Protein AF-A0A3N4IFF3-F1 (afdb_monomer_lite)

pLDDT: mean 78.74, std 20.17, range [37.97, 98.56]

Sequence (285 aa):
MRPPQRKRKAPKLSTDIDEASASNQHTINRNRARDQRLGETKQLLLNHIRTSIPAIRDDITSINQVSIEPAPPGGASTRLYRWEVDGPYVFPVLKGGRLKELGKYTVEEHNSLREAVRDGALWAVLAGEDSGRGVSQVDSPARTIKRNRLSGTRTPILESTREGSAEADDQPEIAGMMAVEKERAKWDKERGTILDTQNKSLDLWTSERVFFTGGVEELKQKIKEKDDALEKLAEELKNRKRTLKRVKEEKRGVEKRLKQANDEIEKFKRLVRAGAIKVEDDSDG

Organism: NCBI:txid1160509

Radius of gyration: 43.75 Å; chains: 1; bounding box: 135×70×115 Å

Foldseek 3Di:
DDDDDDDDDPPDPDPPPVVVVVVVVVVVVVLVVLVVLLLVLLVLQLVQCCVQPVPCNVVSPDSVLDWQFDDPVPDPPPDQKHKDFADDDDADADPPRGGDTSSPDDPVNSVSSSVCSVVVRMHIDTPPPPPPPPPPPDDDDDDDDDDDDDDDDDDDDDDDDDDDDDDDDDDDPPVVVVVVVVVVVVVVVVVVVVVVVVVVVVVVVVVVVVVVVVVVVVVVVVVVVVVVVVVVVVVVVVVVVVVVVVVVVVVVVVVVVVVVVVVVVVVVVVCVVVVVDDDPPPPPD

Structure (mmCIF, N/CA/C/O backbone):
data_AF-A0A3N4IFF3-F1
#
_entry.id   AF-A0A3N4IFF3-F1
#
loop_
_atom_site.group_PDB
_atom_site.id
_atom_site.type_symbol
_atom_site.label_atom_id
_atom_site.label_alt_id
_atom_site.label_comp_id
_atom_site.label_asym_id
_atom_site.label_entity_id
_atom_site.label_seq_id
_atom_site.pdbx_PDB_ins_code
_atom_site.Cartn_x
_atom_site.Cartn_y
_atom_site.Cartn_z
_atom_site.occupancy
_atom_site.B_iso_or_equiv
_atom_site.auth_seq_id
_atom_site.auth_comp_id
_atom_site.auth_asym_id
_atom_site.auth_atom_id
_atom_site.pdbx_PDB_model_num
ATOM 1 N N . MET A 1 1 ? -61.324 34.925 14.096 1.00 54.25 1 MET A N 1
ATOM 2 C CA . MET A 1 1 ? -60.665 33.636 14.411 1.00 54.25 1 MET A CA 1
ATOM 3 C C . MET A 1 1 ? -59.201 33.712 13.995 1.00 54.25 1 MET A C 1
ATOM 5 O O . MET A 1 1 ? -58.937 33.981 12.831 1.00 54.25 1 MET A O 1
ATOM 9 N N . ARG A 1 2 ? -58.255 33.575 14.936 1.00 49.59 2 ARG A N 1
ATOM 10 C CA . ARG A 1 2 ? -56.802 33.659 14.685 1.00 49.59 2 ARG A CA 1
ATOM 11 C C . ARG A 1 2 ? -56.228 32.235 14.579 1.00 49.59 2 ARG A C 1
ATOM 13 O O . ARG A 1 2 ? -56.542 31.429 15.453 1.00 49.59 2 ARG A O 1
ATOM 20 N N . PRO A 1 3 ? -55.426 31.905 13.552 1.00 56.66 3 PRO A N 1
ATOM 21 C CA . PRO A 1 3 ? -54.904 30.553 13.381 1.00 56.66 3 PRO A CA 1
ATOM 22 C C . PRO A 1 3 ? -53.881 30.207 14.480 1.00 56.66 3 PRO A C 1
ATOM 24 O O . PRO A 1 3 ? -53.146 31.091 14.936 1.00 56.66 3 PRO A O 1
ATOM 27 N N . PRO A 1 4 ? -53.816 28.936 14.917 1.00 63.41 4 PRO A N 1
ATOM 28 C CA . PRO A 1 4 ? -52.933 28.509 15.994 1.00 63.41 4 PRO A CA 1
ATOM 29 C C . PRO A 1 4 ? -51.467 28.645 15.574 1.00 63.41 4 PRO A C 1
ATOM 31 O O . PRO A 1 4 ? -51.022 28.075 14.575 1.00 63.41 4 PRO A O 1
ATOM 34 N N . GLN A 1 5 ? -50.700 29.407 16.354 1.00 64.00 5 GLN A N 1
ATOM 35 C CA . GLN A 1 5 ? -49.272 29.572 16.124 1.00 64.00 5 GLN A CA 1
ATOM 36 C C . GLN A 1 5 ? -48.538 28.257 16.409 1.00 64.00 5 GLN A C 1
ATOM 38 O O . GLN A 1 5 ? -48.499 27.763 17.538 1.00 64.00 5 GLN A O 1
ATOM 43 N N . ARG A 1 6 ? -47.940 27.682 15.361 1.00 65.00 6 ARG A N 1
ATOM 44 C CA . ARG A 1 6 ? -47.055 26.519 15.460 1.00 65.00 6 ARG A CA 1
ATOM 45 C C . ARG A 1 6 ? -45.837 26.888 16.308 1.00 65.00 6 ARG A C 1
ATOM 47 O O . ARG A 1 6 ? -44.987 27.662 15.875 1.00 65.00 6 ARG A O 1
ATOM 54 N N . LYS A 1 7 ? -45.745 26.300 17.505 1.00 68.00 7 LYS A N 1
ATOM 55 C CA . LYS A 1 7 ? -44.563 26.365 18.373 1.00 68.00 7 LYS A CA 1
ATOM 56 C C . LYS A 1 7 ? -43.349 25.862 17.585 1.00 68.00 7 LYS A C 1
ATOM 58 O O . LYS A 1 7 ? -43.254 24.675 17.271 1.00 68.00 7 LYS A O 1
ATOM 63 N N . ARG A 1 8 ? -42.447 26.776 17.217 1.00 63.97 8 ARG A N 1
ATOM 64 C CA . ARG A 1 8 ? -41.186 26.449 16.543 1.00 63.97 8 ARG A CA 1
ATOM 65 C C . ARG A 1 8 ? -40.344 25.646 17.535 1.00 63.97 8 ARG A C 1
ATOM 67 O O . ARG A 1 8 ? -39.979 26.162 18.587 1.00 63.97 8 ARG A O 1
ATOM 74 N N . LYS A 1 9 ? -40.101 24.366 17.235 1.00 68.25 9 LYS A N 1
ATOM 75 C CA . LYS A 1 9 ? -39.167 23.531 18.000 1.00 68.25 9 LYS A CA 1
ATOM 76 C C . LYS A 1 9 ? -37.794 24.200 17.944 1.00 68.25 9 LYS A C 1
ATOM 78 O O . LYS A 1 9 ? -37.331 24.528 16.854 1.00 68.25 9 LYS A O 1
ATOM 83 N N . ALA A 1 10 ? -37.190 24.422 19.109 1.00 67.50 10 ALA A N 1
ATOM 84 C CA . ALA A 1 10 ? -35.851 24.980 19.211 1.00 67.50 10 ALA A CA 1
ATOM 85 C C . ALA A 1 10 ? -34.864 24.121 18.392 1.00 67.50 10 ALA A C 1
ATOM 87 O O . ALA A 1 10 ? -34.963 22.887 18.439 1.00 67.50 10 ALA A O 1
ATOM 88 N N . PRO A 1 11 ? -33.957 24.740 17.617 1.00 63.25 11 PRO A N 1
ATOM 89 C CA . PRO A 1 11 ? -32.931 24.015 16.884 1.00 63.25 11 PRO A CA 1
ATOM 90 C C . PRO A 1 11 ? -32.065 23.259 17.892 1.00 63.25 11 PRO A C 1
ATOM 92 O O . PRO A 1 11 ? -31.521 23.847 18.825 1.00 63.25 11 PRO A O 1
ATOM 95 N N . LYS A 1 12 ? -31.989 21.935 17.737 1.00 68.62 12 LYS A N 1
ATOM 96 C CA . LYS A 1 12 ? -31.064 21.113 18.516 1.00 68.62 12 LYS A CA 1
ATOM 97 C C . LYS A 1 12 ? -29.655 21.578 18.157 1.00 68.62 12 LYS A C 1
ATOM 99 O O . LYS A 1 12 ? -29.287 21.523 16.988 1.00 68.62 12 LYS A O 1
ATOM 104 N N . LEU A 1 13 ? -28.926 22.077 19.150 1.00 60.50 13 LEU A N 1
ATOM 105 C CA . LEU A 1 13 ? -27.521 22.452 19.046 1.00 60.50 13 LEU A CA 1
ATOM 106 C C . LEU A 1 13 ? -26.747 21.191 18.623 1.00 60.50 13 LEU A C 1
ATOM 108 O O . LEU A 1 13 ? -26.609 20.254 19.406 1.00 60.50 13 LEU A O 1
ATOM 112 N N . SER A 1 14 ? -26.389 21.115 17.342 1.00 55.38 14 SER A N 1
ATOM 113 C CA . SER A 1 14 ? -25.829 19.928 16.698 1.00 55.38 14 SER A CA 1
ATOM 114 C C . SER A 1 14 ? -24.355 19.773 17.062 1.00 55.38 14 SER A C 1
ATOM 116 O O . SER A 1 14 ? -23.520 20.564 16.628 1.00 55.38 14 SER A O 1
ATOM 118 N N . THR A 1 15 ? -24.035 18.721 17.806 1.00 59.34 15 THR A N 1
ATOM 119 C CA . THR A 1 15 ? -22.674 18.224 18.075 1.00 59.34 15 THR A CA 1
ATOM 120 C C . THR A 1 15 ? -22.026 17.529 16.864 1.00 59.34 15 THR A C 1
ATOM 122 O O . THR A 1 15 ? -20.998 16.882 17.003 1.00 59.34 15 THR A O 1
ATOM 125 N N . ASP A 1 16 ? -22.597 17.669 15.666 1.00 54.72 16 ASP A N 1
ATOM 126 C CA . ASP A 1 16 ? -22.219 16.902 14.468 1.00 54.72 16 ASP A CA 1
ATOM 127 C C . ASP A 1 16 ? -21.065 17.534 13.656 1.00 54.72 16 ASP A C 1
ATOM 129 O O . ASP A 1 16 ? -20.714 17.048 12.582 1.00 54.72 16 ASP A O 1
ATOM 133 N N . ILE A 1 17 ? -20.462 18.630 14.134 1.00 62.75 17 ILE A N 1
ATOM 134 C CA . ILE A 1 17 ? -19.414 19.359 13.391 1.00 62.75 17 ILE A CA 1
ATOM 135 C C . ILE A 1 17 ? -18.049 18.651 13.490 1.00 62.75 17 ILE A C 1
ATOM 137 O O . ILE A 1 17 ? -17.257 18.694 12.544 1.00 62.75 17 ILE A O 1
ATOM 141 N N . ASP A 1 18 ? -17.790 17.925 14.579 1.00 63.19 18 ASP A N 1
ATOM 142 C CA . ASP A 1 18 ? -16.478 17.307 14.808 1.00 63.19 18 ASP A CA 1
ATOM 143 C C . ASP A 1 18 ? -16.289 15.983 14.041 1.00 63.19 18 ASP A C 1
ATOM 145 O O . ASP A 1 18 ? -15.170 15.637 13.656 1.00 63.19 18 ASP A O 1
ATOM 149 N N . GLU A 1 19 ? -17.369 15.263 13.722 1.00 65.00 19 GLU A N 1
ATOM 150 C CA . GLU A 1 19 ? -17.284 13.966 13.029 1.00 65.00 19 GLU A CA 1
ATOM 151 C C . GLU A 1 19 ? -16.988 14.118 11.522 1.00 65.00 19 GLU A C 1
ATOM 153 O O . GLU A 1 19 ? -16.259 13.314 10.929 1.00 65.00 19 GLU A O 1
ATOM 158 N N . ALA A 1 20 ? -17.452 15.210 10.905 1.00 68.12 20 ALA A N 1
ATOM 159 C CA . ALA A 1 20 ? -17.187 15.501 9.495 1.00 68.12 20 ALA A CA 1
ATOM 160 C C . ALA A 1 20 ? -15.695 15.784 9.211 1.00 68.12 20 ALA A C 1
ATOM 162 O O . ALA A 1 20 ? -15.186 15.436 8.140 1.00 68.12 20 ALA A O 1
ATOM 163 N N . SER A 1 21 ? -14.967 16.362 10.174 1.00 70.50 21 SER A N 1
ATOM 164 C CA . SER A 1 21 ? -13.551 16.722 10.003 1.00 70.50 21 SER A CA 1
ATOM 165 C C . SER A 1 21 ? -12.617 15.506 10.009 1.00 70.50 21 SER A C 1
ATOM 167 O O . SER A 1 21 ? -11.671 15.449 9.218 1.00 70.50 21 SER A O 1
ATOM 169 N N . ALA A 1 22 ? -12.896 14.497 10.839 1.00 72.69 22 ALA A N 1
ATOM 170 C CA . ALA A 1 22 ? -12.079 13.282 10.904 1.00 72.69 22 ALA A CA 1
ATOM 171 C C . ALA A 1 22 ? -12.197 12.425 9.628 1.00 72.69 22 ALA A C 1
ATOM 173 O O . ALA A 1 22 ? -11.205 11.871 9.145 1.00 72.69 22 ALA A O 1
ATOM 174 N N . SER A 1 23 ? -13.395 12.360 9.037 1.00 76.50 23 SER A N 1
ATOM 175 C CA . SER A 1 23 ? -13.646 11.597 7.806 1.00 76.50 23 SER A CA 1
ATOM 176 C C . SER A 1 23 ? -12.864 12.150 6.602 1.00 76.50 23 SER A C 1
ATOM 178 O O . SER A 1 23 ? -12.275 11.387 5.829 1.00 76.50 23 SER A O 1
ATOM 180 N N . ASN A 1 24 ? -12.757 13.479 6.483 1.00 81.38 24 ASN A N 1
ATOM 181 C CA . ASN A 1 24 ? -12.043 14.124 5.376 1.00 81.38 24 ASN A CA 1
ATOM 182 C C . ASN A 1 24 ? -10.520 13.915 5.422 1.00 81.38 24 ASN A C 1
ATOM 184 O O . ASN A 1 24 ? -9.881 13.751 4.384 1.00 81.38 24 ASN A O 1
ATOM 188 N N . GLN A 1 25 ? -9.908 13.873 6.609 1.00 81.50 25 GLN A N 1
ATOM 189 C CA . GLN A 1 25 ? -8.464 13.623 6.710 1.00 81.50 25 GLN A CA 1
ATOM 190 C C . GLN A 1 25 ? -8.093 12.200 6.269 1.00 81.50 25 GLN A C 1
ATOM 192 O O . GLN A 1 25 ? -7.055 11.986 5.634 1.00 81.50 25 GLN A O 1
ATOM 197 N N . HIS A 1 26 ? -8.951 11.217 6.558 1.00 83.12 26 HIS A N 1
ATOM 198 C CA . HIS A 1 26 ? -8.701 9.828 6.182 1.00 83.12 26 HIS A CA 1
ATOM 199 C C . HIS A 1 26 ? -8.718 9.621 4.658 1.00 83.12 26 HIS A C 1
ATOM 201 O O . HIS A 1 26 ? -7.858 8.920 4.115 1.00 83.12 26 HIS A O 1
ATOM 207 N N . THR A 1 27 ? -9.651 10.261 3.948 1.00 88.44 27 THR A N 1
ATOM 208 C CA . THR A 1 27 ? -9.746 10.163 2.482 1.00 88.44 27 THR A CA 1
ATOM 209 C C . THR A 1 27 ? -8.556 10.825 1.785 1.00 88.44 27 THR A C 1
ATOM 211 O O . THR A 1 27 ? -7.990 10.232 0.862 1.00 88.44 27 THR A O 1
ATOM 214 N N . ILE A 1 28 ? -8.103 11.987 2.270 1.00 88.81 28 ILE A N 1
ATOM 215 C CA . ILE A 1 28 ? -6.916 12.687 1.746 1.00 88.81 28 ILE A CA 1
ATOM 216 C C . ILE A 1 28 ? -5.660 11.820 1.893 1.00 88.81 28 ILE A C 1
ATOM 218 O O . ILE A 1 28 ? -4.930 11.614 0.920 1.00 88.81 28 ILE A O 1
ATOM 222 N N . ASN A 1 29 ? -5.429 11.250 3.080 1.00 89.75 29 ASN A N 1
ATOM 223 C CA . ASN A 1 29 ? -4.262 10.399 3.328 1.00 89.75 29 ASN A CA 1
ATOM 224 C C . ASN A 1 29 ? -4.276 9.135 2.457 1.00 89.75 29 ASN A C 1
ATOM 226 O O . ASN A 1 29 ? -3.238 8.722 1.933 1.00 89.75 29 ASN A O 1
ATOM 230 N N . ARG A 1 30 ? -5.458 8.543 2.248 1.00 89.25 30 ARG A N 1
ATOM 231 C CA . ARG A 1 30 ? -5.625 7.374 1.379 1.00 89.25 30 ARG A CA 1
ATOM 232 C C . ARG A 1 30 ? -5.308 7.692 -0.084 1.00 89.25 30 ARG A C 1
ATOM 234 O O . ARG A 1 30 ? -4.637 6.886 -0.733 1.00 89.25 30 ARG A O 1
ATOM 241 N N . ASN A 1 31 ? -5.758 8.842 -0.585 1.00 92.38 31 ASN A N 1
ATOM 242 C CA . ASN A 1 31 ? -5.466 9.285 -1.950 1.00 92.38 31 ASN A CA 1
ATOM 243 C C . ASN A 1 31 ? -3.972 9.562 -2.128 1.00 92.38 31 ASN A C 1
ATOM 245 O O . ASN A 1 31 ? -3.364 9.012 -3.039 1.00 92.38 31 ASN A O 1
ATOM 249 N N . ARG A 1 32 ? -3.343 10.266 -1.181 1.00 93.88 32 ARG A N 1
ATOM 250 C CA . ARG A 1 32 ? -1.899 10.529 -1.223 1.00 93.88 32 ARG A CA 1
ATOM 251 C C . ARG A 1 32 ? -1.066 9.245 -1.266 1.00 93.88 32 ARG A C 1
ATOM 253 O O . ARG A 1 32 ? -0.148 9.132 -2.071 1.00 93.88 32 ARG A O 1
ATOM 260 N N . ALA A 1 33 ? -1.406 8.256 -0.438 1.00 92.62 33 ALA A N 1
ATOM 261 C CA . ALA A 1 33 ? -0.711 6.969 -0.436 1.00 92.62 33 ALA A CA 1
ATOM 262 C C . ALA A 1 33 ? -0.917 6.190 -1.751 1.00 92.62 33 ALA A C 1
ATOM 264 O O . ALA A 1 33 ? -0.029 5.463 -2.194 1.00 92.62 33 ALA A O 1
ATOM 265 N N . ARG A 1 34 ? -2.092 6.323 -2.376 1.00 95.38 34 ARG A N 1
ATOM 266 C CA . ARG A 1 34 ? -2.386 5.734 -3.689 1.00 95.38 34 ARG A CA 1
ATOM 267 C C . ARG A 1 34 ? -1.565 6.399 -4.792 1.00 95.38 34 ARG A C 1
ATOM 269 O O . ARG A 1 34 ? -0.945 5.681 -5.571 1.00 95.38 34 ARG A O 1
ATOM 276 N N . ASP A 1 35 ? -1.515 7.725 -4.813 1.00 95.38 35 ASP A N 1
ATOM 277 C CA . ASP A 1 35 ? -0.766 8.492 -5.812 1.00 95.38 35 ASP A CA 1
ATOM 278 C C . ASP A 1 35 ? 0.737 8.231 -5.701 1.00 95.38 35 ASP A C 1
ATOM 280 O O . ASP A 1 35 ? 1.411 8.051 -6.714 1.00 95.38 35 ASP A O 1
ATOM 284 N N . GLN A 1 36 ? 1.250 8.103 -4.474 1.00 96.56 36 GLN A N 1
ATOM 285 C CA . GLN A 1 36 ? 2.637 7.719 -4.234 1.00 96.56 36 GLN A CA 1
ATOM 286 C C . GLN A 1 36 ? 2.955 6.333 -4.819 1.00 96.56 36 GLN A C 1
ATOM 288 O O . GLN A 1 36 ? 3.894 6.205 -5.602 1.00 96.56 36 GLN A O 1
ATOM 293 N N . ARG A 1 37 ? 2.152 5.302 -4.510 1.00 96.94 37 ARG A N 1
ATOM 294 C CA . ARG A 1 37 ? 2.362 3.941 -5.051 1.00 96.94 37 ARG A CA 1
ATOM 295 C C . ARG A 1 37 ? 2.276 3.902 -6.573 1.00 96.94 37 ARG A C 1
ATOM 297 O O . ARG A 1 37 ? 3.057 3.204 -7.225 1.00 96.94 37 ARG A O 1
ATOM 304 N N . LEU A 1 38 ? 1.330 4.650 -7.139 1.00 97.38 38 LEU A N 1
ATOM 305 C CA . LEU A 1 38 ? 1.187 4.792 -8.582 1.00 97.38 38 LEU A CA 1
ATOM 306 C C . LEU A 1 38 ? 2.441 5.427 -9.195 1.00 97.38 38 LEU A C 1
ATOM 308 O O . LEU A 1 38 ? 2.957 4.904 -10.182 1.00 97.38 38 LEU A O 1
ATOM 312 N N . GLY A 1 39 ? 2.941 6.512 -8.598 1.00 97.06 39 GLY A N 1
ATOM 313 C CA . GLY A 1 39 ? 4.160 7.196 -9.027 1.00 97.06 39 GLY A CA 1
ATOM 314 C C . GLY A 1 39 ? 5.385 6.286 -8.984 1.00 97.06 39 GLY A C 1
ATOM 315 O O . GLY A 1 39 ? 6.084 6.161 -9.986 1.00 97.06 39 GLY A O 1
ATOM 316 N N . GLU A 1 40 ? 5.594 5.577 -7.873 1.00 97.44 40 GLU A N 1
ATOM 317 C CA . GLU A 1 40 ? 6.692 4.612 -7.711 1.00 97.44 40 GLU A CA 1
ATOM 318 C C . GLU A 1 40 ? 6.632 3.495 -8.760 1.00 97.44 40 GLU A C 1
ATOM 320 O O . GLU A 1 40 ? 7.639 3.151 -9.379 1.00 97.44 40 GLU A O 1
ATOM 325 N N . THR A 1 41 ? 5.437 2.952 -9.002 1.00 98.06 41 THR A N 1
ATOM 326 C CA . THR A 1 41 ? 5.235 1.892 -9.996 1.00 98.06 41 THR A CA 1
ATOM 327 C C . THR A 1 41 ? 5.527 2.397 -11.403 1.00 98.06 41 THR A C 1
ATOM 329 O O . THR A 1 41 ? 6.261 1.757 -12.151 1.00 98.06 41 THR A O 1
ATOM 332 N N . LYS A 1 42 ? 4.995 3.565 -11.775 1.00 97.88 42 LYS A N 1
ATOM 333 C CA . LYS A 1 42 ? 5.249 4.139 -13.100 1.00 97.88 42 LYS A CA 1
ATOM 334 C C . LYS A 1 42 ? 6.718 4.518 -13.293 1.00 97.88 42 LYS A C 1
ATOM 336 O O . LYS A 1 42 ? 7.236 4.322 -14.386 1.00 97.88 42 LYS A O 1
ATOM 341 N N . GLN A 1 43 ? 7.397 5.008 -12.255 1.00 98.19 43 GLN A N 1
ATOM 342 C CA . GLN A 1 43 ? 8.833 5.289 -12.307 1.00 98.19 43 GLN A CA 1
ATOM 343 C C . GLN A 1 43 ? 9.647 4.011 -12.539 1.00 98.19 43 GLN A C 1
ATOM 345 O O . GLN A 1 43 ? 10.575 4.013 -13.346 1.00 98.19 43 GLN A O 1
ATOM 350 N N . LEU A 1 44 ? 9.288 2.913 -11.869 1.00 97.88 44 LEU A N 1
ATOM 351 C CA . LEU A 1 44 ? 9.927 1.613 -12.072 1.00 97.88 44 LEU A CA 1
ATOM 352 C C . LEU A 1 44 ? 9.762 1.122 -13.514 1.00 97.88 44 LEU A C 1
ATOM 354 O O . LEU A 1 44 ? 10.737 0.708 -14.137 1.00 97.88 44 LEU A O 1
ATOM 358 N N . LEU A 1 45 ? 8.551 1.219 -14.059 1.00 97.69 45 LEU A N 1
ATOM 359 C CA . LEU A 1 45 ? 8.269 0.835 -15.441 1.00 97.69 45 LEU A CA 1
ATOM 360 C C . LEU A 1 45 ? 8.995 1.742 -16.443 1.00 97.69 45 LEU A C 1
ATOM 362 O O . LEU A 1 45 ? 9.540 1.243 -17.420 1.00 97.69 45 LEU A O 1
ATOM 366 N N . LEU A 1 46 ? 9.052 3.055 -16.189 1.00 97.62 46 LEU A N 1
ATOM 367 C CA . LEU A 1 46 ? 9.806 4.008 -17.008 1.00 97.62 46 LEU A CA 1
ATOM 368 C C . LEU A 1 46 ? 11.287 3.630 -17.067 1.00 97.62 46 LEU A C 1
ATOM 370 O O . LEU A 1 46 ? 11.871 3.570 -18.147 1.00 97.62 46 LEU A O 1
ATOM 374 N N . ASN A 1 47 ? 11.882 3.353 -15.907 1.00 97.62 47 ASN A N 1
ATOM 375 C CA . ASN A 1 47 ? 13.271 2.920 -15.823 1.00 97.62 47 ASN A CA 1
ATOM 376 C C . ASN A 1 47 ? 13.477 1.623 -16.613 1.00 97.62 47 ASN A C 1
ATOM 378 O O . ASN A 1 47 ? 14.411 1.547 -17.406 1.00 97.62 47 ASN A O 1
ATOM 382 N N . HIS A 1 48 ? 12.570 0.654 -16.460 1.00 97.62 48 HIS A N 1
ATOM 383 C CA . HIS A 1 48 ? 12.637 -0.609 -17.186 1.00 97.62 48 HIS A CA 1
ATOM 384 C C . HIS A 1 48 ? 12.544 -0.424 -18.709 1.00 97.62 48 HIS A C 1
ATOM 386 O O . HIS A 1 48 ? 13.333 -1.021 -19.441 1.00 97.62 48 HIS A O 1
ATOM 392 N N . ILE A 1 49 ? 11.637 0.427 -19.205 1.00 97.25 49 ILE A N 1
ATOM 393 C CA . ILE A 1 49 ? 11.511 0.736 -20.641 1.00 97.25 49 ILE A CA 1
ATOM 394 C C . ILE A 1 49 ? 12.816 1.336 -21.172 1.00 97.25 49 ILE A C 1
ATOM 396 O O . ILE A 1 49 ? 13.331 0.886 -22.191 1.00 97.25 49 ILE A O 1
ATOM 400 N N . ARG A 1 50 ? 13.402 2.299 -20.451 1.00 97.12 50 ARG A N 1
ATOM 401 C CA . ARG A 1 50 ? 14.666 2.938 -20.857 1.00 97.12 50 ARG A CA 1
ATOM 402 C C . ARG A 1 50 ? 15.845 1.971 -20.900 1.00 97.12 50 ARG A C 1
ATOM 404 O O . ARG A 1 50 ? 16.754 2.173 -21.700 1.00 97.12 50 ARG A O 1
ATOM 411 N N . THR A 1 51 ? 15.851 0.960 -20.033 1.00 96.94 51 THR A N 1
ATOM 412 C CA . THR A 1 51 ? 16.897 -0.070 -20.020 1.00 96.94 51 THR A CA 1
ATOM 413 C C . THR A 1 51 ? 16.674 -1.159 -21.065 1.00 96.94 51 THR A C 1
ATOM 415 O O . THR A 1 51 ? 17.645 -1.643 -21.633 1.00 96.94 51 THR A O 1
ATOM 418 N N . SER A 1 52 ? 15.421 -1.549 -21.322 1.00 96.50 52 SER A N 1
ATOM 419 C CA . SER A 1 52 ? 15.079 -2.657 -22.231 1.00 96.50 52 SER A CA 1
ATOM 420 C C . SER A 1 52 ? 15.004 -2.228 -23.694 1.00 96.50 52 SER A C 1
ATOM 422 O O . SER A 1 52 ? 15.379 -3.000 -24.571 1.00 96.50 52 SER A O 1
ATOM 424 N N . ILE A 1 53 ? 14.576 -0.991 -23.964 1.00 96.75 53 ILE A N 1
ATOM 425 C CA . ILE A 1 53 ? 14.414 -0.455 -25.317 1.00 96.75 53 ILE A CA 1
ATOM 426 C C . ILE A 1 53 ? 15.153 0.888 -25.424 1.00 96.75 53 ILE A C 1
ATOM 428 O O . ILE A 1 53 ? 14.532 1.955 -25.386 1.00 96.75 53 ILE A O 1
ATOM 432 N N . PRO A 1 54 ? 16.491 0.877 -25.586 1.00 96.88 54 PRO A N 1
ATOM 433 C CA . PRO A 1 54 ? 17.266 2.111 -25.708 1.00 96.88 54 PRO A CA 1
ATOM 434 C C . PRO A 1 54 ? 16.818 3.008 -26.873 1.00 96.88 54 PRO A C 1
ATOM 436 O O . PRO A 1 54 ? 16.950 4.222 -26.777 1.00 96.88 54 PRO A O 1
ATOM 439 N N . ALA A 1 55 ? 16.242 2.426 -27.933 1.00 96.44 55 ALA A N 1
ATOM 440 C CA . ALA A 1 55 ? 15.799 3.137 -29.134 1.00 96.44 55 ALA A CA 1
ATOM 441 C C . ALA A 1 55 ? 14.732 4.219 -28.879 1.00 96.44 55 ALA A C 1
ATOM 443 O O . ALA A 1 55 ? 14.680 5.187 -29.625 1.00 96.44 55 ALA A O 1
ATOM 444 N N . ILE A 1 56 ? 13.909 4.074 -27.832 1.00 96.12 56 ILE A N 1
ATOM 445 C CA . ILE A 1 56 ? 12.808 5.007 -27.499 1.00 96.12 56 ILE A CA 1
ATOM 446 C C . ILE A 1 56 ? 13.055 5.755 -26.183 1.00 96.12 56 ILE A C 1
ATOM 448 O O . ILE A 1 56 ? 12.147 6.364 -25.610 1.00 96.12 56 ILE A O 1
ATOM 452 N N . ARG A 1 57 ? 14.281 5.666 -25.649 1.00 95.50 57 ARG A N 1
ATOM 453 C CA . ARG A 1 57 ? 14.646 6.219 -24.338 1.00 95.50 57 ARG A CA 1
ATOM 454 C C . ARG A 1 57 ? 14.376 7.720 -24.250 1.00 95.50 57 ARG A C 1
ATOM 456 O O . ARG A 1 57 ? 13.924 8.183 -23.200 1.00 95.50 57 ARG A O 1
ATOM 463 N N . ASP A 1 58 ? 14.650 8.435 -25.335 1.00 95.94 58 ASP A N 1
ATOM 464 C CA . ASP A 1 58 ? 14.540 9.892 -25.406 1.00 95.94 58 ASP A CA 1
ATOM 465 C C . ASP A 1 58 ? 13.116 10.359 -25.748 1.00 95.94 58 ASP A C 1
ATOM 467 O O . ASP A 1 58 ? 12.727 11.462 -25.369 1.00 95.94 58 ASP A O 1
ATOM 471 N N . ASP A 1 59 ? 12.294 9.496 -26.353 1.00 95.88 59 ASP A N 1
ATOM 472 C CA . ASP A 1 59 ? 10.886 9.792 -26.649 1.00 95.88 59 ASP A CA 1
ATOM 473 C C . ASP A 1 59 ? 10.003 9.715 -25.391 1.00 95.88 59 ASP A C 1
ATOM 475 O O . ASP A 1 59 ? 9.010 10.439 -25.249 1.00 95.88 59 ASP A O 1
ATOM 479 N N . ILE A 1 60 ? 10.372 8.842 -24.444 1.00 95.62 60 ILE A N 1
ATOM 480 C CA . ILE A 1 60 ? 9.631 8.615 -23.198 1.00 95.62 60 ILE A CA 1
ATOM 481 C C . ILE A 1 60 ? 10.363 9.298 -22.038 1.00 95.62 60 ILE A C 1
ATOM 483 O O . ILE A 1 60 ? 11.134 8.708 -21.268 1.00 95.62 60 ILE A O 1
ATOM 487 N N . THR A 1 61 ? 10.101 10.594 -21.892 1.00 94.94 61 THR A N 1
ATOM 488 C CA . THR A 1 61 ? 10.727 11.442 -20.869 1.00 94.94 61 THR A CA 1
ATOM 489 C C . THR A 1 61 ? 9.969 11.430 -19.543 1.00 94.94 61 THR A C 1
ATOM 491 O O . THR A 1 61 ? 10.595 11.518 -18.483 1.00 94.94 61 THR A O 1
ATOM 494 N N . SER A 1 62 ? 8.641 11.277 -19.580 1.00 96.69 62 SER A N 1
ATOM 495 C CA . SER A 1 62 ? 7.763 11.495 -18.428 1.00 96.69 62 SER A CA 1
ATOM 496 C C . SER A 1 62 ? 7.088 10.221 -17.921 1.00 96.69 62 SER A C 1
ATOM 498 O O . SER A 1 62 ? 6.596 9.394 -18.686 1.00 96.69 62 SER A O 1
ATOM 500 N N . ILE A 1 63 ? 6.945 10.133 -16.596 1.00 96.69 63 ILE A N 1
ATOM 501 C CA . ILE A 1 63 ? 6.191 9.090 -15.881 1.00 96.69 63 ILE A CA 1
ATOM 502 C C . ILE A 1 63 ? 4.749 8.977 -16.414 1.00 96.69 63 ILE A C 1
ATOM 504 O O . ILE A 1 63 ? 4.171 7.891 -16.451 1.00 96.69 63 ILE A O 1
ATOM 508 N N . ASN A 1 64 ? 4.152 10.086 -16.861 1.00 94.25 64 ASN A N 1
ATOM 509 C CA . ASN A 1 64 ? 2.770 10.105 -17.349 1.00 94.25 64 ASN A CA 1
ATOM 510 C C . ASN A 1 64 ? 2.583 9.428 -18.713 1.00 94.25 64 ASN A C 1
ATOM 512 O O . ASN A 1 64 ? 1.464 9.021 -19.014 1.00 94.25 64 ASN A O 1
ATOM 516 N N . GLN A 1 65 ? 3.653 9.266 -19.496 1.00 94.25 65 GLN A N 1
ATOM 517 C CA . GLN A 1 65 ? 3.619 8.575 -20.790 1.00 94.25 65 GLN A CA 1
ATOM 518 C C . GLN A 1 65 ? 3.621 7.046 -20.634 1.00 94.25 65 GLN A C 1
ATOM 520 O O . GLN A 1 65 ? 3.300 6.330 -21.579 1.00 94.25 65 GLN A O 1
ATOM 525 N N . VAL A 1 66 ? 3.942 6.538 -19.439 1.00 95.69 66 VAL A N 1
ATOM 526 C CA . VAL A 1 66 ? 3.960 5.102 -19.166 1.00 95.69 66 VAL A CA 1
ATOM 527 C C . VAL A 1 66 ? 2.550 4.579 -18.909 1.00 95.69 66 VAL A C 1
ATOM 529 O O . VAL A 1 66 ? 1.878 4.971 -17.947 1.00 95.69 66 VAL A O 1
ATOM 532 N N . SER A 1 67 ? 2.124 3.638 -19.749 1.00 93.69 67 SER A N 1
ATOM 533 C CA . SER A 1 67 ? 0.876 2.891 -19.598 1.00 93.69 67 SER A CA 1
ATOM 534 C C . SER A 1 67 ? 1.080 1.391 -19.843 1.00 93.69 67 SER A C 1
ATOM 536 O O . SER A 1 67 ? 1.998 0.978 -20.556 1.00 93.69 67 SER A O 1
ATOM 538 N N . ILE A 1 68 ? 0.236 0.583 -19.197 1.00 92.19 68 ILE A N 1
ATOM 539 C CA . ILE A 1 68 ? 0.194 -0.888 -19.305 1.00 92.19 68 ILE A CA 1
ATOM 540 C C . ILE A 1 68 ? -0.972 -1.353 -20.183 1.00 92.19 68 ILE A C 1
ATOM 542 O O . ILE A 1 68 ? -0.997 -2.490 -20.635 1.00 92.19 68 ILE A O 1
ATOM 546 N N . GLU A 1 69 ? -1.943 -0.480 -20.455 1.00 83.56 69 GLU A N 1
ATOM 547 C CA . GLU A 1 69 ? -3.155 -0.897 -21.159 1.00 83.56 69 GLU A CA 1
ATOM 548 C C . GLU A 1 69 ? -2.831 -1.445 -22.554 1.00 83.56 69 GLU A C 1
ATOM 550 O O . GLU A 1 69 ? -1.954 -0.901 -23.231 1.00 83.56 69 GLU A O 1
ATOM 555 N N . PRO A 1 70 ? -3.540 -2.484 -23.010 1.00 71.06 70 PRO A N 1
ATOM 556 C CA . PRO A 1 70 ? -3.361 -2.979 -24.357 1.00 71.06 70 PRO A CA 1
ATOM 557 C C . PRO A 1 70 ? -3.832 -1.892 -25.324 1.00 71.06 70 PRO A C 1
ATOM 559 O O . PRO A 1 70 ? -4.735 -1.108 -25.006 1.00 71.06 70 PRO A O 1
ATOM 562 N N . ALA A 1 71 ? -3.220 -1.830 -26.505 1.00 64.88 71 ALA A N 1
ATOM 563 C CA . ALA A 1 71 ? -3.740 -0.977 -27.560 1.00 64.88 71 ALA A CA 1
ATOM 564 C C . ALA A 1 71 ? -5.223 -1.319 -27.793 1.00 64.88 71 ALA A C 1
ATOM 566 O O . ALA A 1 71 ? -5.569 -2.506 -27.825 1.00 64.88 71 ALA A O 1
ATOM 567 N N . PRO A 1 72 ? -6.117 -0.322 -27.909 1.00 67.94 72 PRO A N 1
ATOM 568 C CA . PRO A 1 72 ? -7.517 -0.597 -28.178 1.00 67.94 72 PRO A CA 1
ATOM 569 C C . PRO A 1 72 ? -7.641 -1.412 -29.476 1.00 67.94 72 PRO A C 1
ATOM 571 O O . PRO A 1 72 ? -6.963 -1.093 -30.458 1.00 67.94 72 PRO A O 1
ATOM 574 N N . PRO A 1 73 ? -8.484 -2.460 -29.506 1.00 59.94 73 PRO A N 1
ATOM 575 C CA . PRO A 1 73 ? -8.651 -3.284 -30.695 1.00 59.94 73 PRO A CA 1
ATOM 576 C C . PRO A 1 73 ? -9.133 -2.413 -31.862 1.00 59.94 73 PRO A C 1
ATOM 578 O O . PRO A 1 73 ? -10.172 -1.763 -31.767 1.00 59.94 73 PRO A O 1
ATOM 581 N N . GLY A 1 74 ? -8.351 -2.376 -32.944 1.00 68.44 74 GLY A N 1
ATOM 582 C CA . GLY A 1 74 ? -8.647 -1.591 -34.149 1.00 68.44 74 GLY A CA 1
ATOM 583 C C . GLY A 1 74 ? -8.148 -0.141 -34.141 1.00 68.44 74 GLY A C 1
ATOM 584 O O . GLY A 1 74 ? -8.346 0.562 -35.129 1.00 68.44 74 GLY A O 1
ATOM 585 N N . GLY A 1 75 ? -7.486 0.318 -33.075 1.00 66.81 75 GLY A N 1
ATOM 586 C CA . GLY A 1 75 ? -6.766 1.591 -33.080 1.00 66.81 75 GLY A CA 1
ATOM 587 C C . GLY A 1 75 ? -5.313 1.385 -33.495 1.00 66.81 75 GLY A C 1
ATOM 588 O O . GLY A 1 75 ? -4.647 0.501 -32.957 1.00 66.81 75 GLY A O 1
ATOM 589 N N . ALA A 1 76 ? -4.796 2.213 -34.408 1.00 66.31 76 ALA A N 1
ATOM 590 C CA . ALA A 1 76 ? -3.353 2.330 -34.591 1.00 66.31 76 ALA A CA 1
ATOM 591 C C . ALA A 1 76 ? -2.751 2.717 -33.233 1.00 66.31 76 ALA A C 1
ATOM 593 O O . ALA A 1 76 ? -2.987 3.817 -32.729 1.00 66.31 76 ALA A O 1
ATOM 594 N N . SER A 1 77 ? -2.060 1.776 -32.589 1.00 66.56 77 SER A N 1
ATOM 595 C CA . SER A 1 77 ? -1.406 2.045 -31.319 1.00 66.56 77 SER A CA 1
ATOM 596 C C . SER A 1 77 ? -0.335 3.093 -31.572 1.00 66.56 77 SER A C 1
ATOM 598 O O . SER A 1 77 ? 0.698 2.794 -32.154 1.00 66.56 77 SER A O 1
ATOM 600 N N . THR A 1 78 ? -0.556 4.320 -31.111 1.00 78.38 78 THR A N 1
ATOM 601 C CA . THR A 1 78 ? 0.477 5.367 -31.106 1.00 78.38 78 THR A CA 1
ATOM 602 C C . THR A 1 78 ? 1.573 5.089 -30.079 1.00 78.38 78 THR A C 1
ATOM 604 O O . THR A 1 78 ? 2.481 5.897 -29.895 1.00 78.38 78 THR A O 1
ATOM 607 N N . ARG A 1 79 ? 1.487 3.964 -29.360 1.00 86.19 79 ARG A N 1
ATOM 608 C CA . ARG A 1 79 ? 2.491 3.578 -28.379 1.00 86.19 79 ARG A CA 1
ATOM 609 C C . ARG A 1 79 ? 3.688 2.997 -29.096 1.00 86.19 79 ARG A C 1
ATOM 611 O O . ARG A 1 79 ? 3.542 2.070 -29.878 1.00 86.19 79 ARG A O 1
ATOM 618 N N . LEU A 1 80 ? 4.856 3.503 -28.728 1.00 93.06 80 LEU A N 1
ATOM 619 C CA . LEU A 1 80 ? 6.153 3.050 -29.218 1.00 93.06 80 LEU A CA 1
ATOM 620 C C . LEU A 1 80 ? 6.546 1.669 -28.667 1.00 93.06 80 LEU A C 1
ATOM 622 O O . LEU A 1 80 ? 7.481 1.050 -29.157 1.00 93.06 80 LEU A O 1
ATOM 626 N N . TYR A 1 81 ? 5.845 1.174 -27.644 1.00 94.12 81 TYR A N 1
ATOM 627 C CA . TYR A 1 81 ? 6.143 -0.093 -26.986 1.00 94.12 81 TYR A CA 1
ATOM 628 C C . TYR A 1 81 ? 4.869 -0.846 -26.577 1.00 94.12 81 TYR A C 1
ATOM 630 O O . TYR A 1 81 ? 3.789 -0.263 -26.427 1.00 94.12 81 TYR A O 1
ATOM 638 N N . ARG A 1 82 ? 5.019 -2.154 -26.369 1.00 92.75 82 ARG A N 1
ATOM 639 C CA . ARG A 1 82 ? 4.039 -3.072 -25.777 1.00 92.75 82 ARG A CA 1
ATOM 640 C C . ARG A 1 82 ? 4.675 -3.818 -24.605 1.00 92.75 82 ARG A C 1
ATOM 642 O O . ARG A 1 82 ? 5.895 -3.911 -24.525 1.00 92.75 82 ARG A O 1
ATOM 649 N N . TRP A 1 83 ? 3.855 -4.355 -23.712 1.00 93.88 83 TRP A N 1
ATOM 650 C CA . TRP A 1 83 ? 4.325 -5.232 -22.641 1.00 93.88 83 TRP A CA 1
ATOM 651 C C . TRP A 1 83 ? 4.139 -6.689 -23.043 1.00 93.88 83 TRP A C 1
ATOM 653 O O . TRP A 1 83 ? 3.043 -7.071 -23.454 1.00 93.88 83 TRP A O 1
ATOM 663 N N . GLU A 1 84 ? 5.189 -7.488 -22.894 1.00 93.19 84 GLU A N 1
ATOM 664 C CA . GLU A 1 84 ? 5.131 -8.942 -23.014 1.00 93.19 84 GLU A CA 1
ATOM 665 C C . GLU A 1 84 ? 5.286 -9.576 -21.637 1.00 93.19 84 GLU A C 1
ATOM 667 O O . GLU A 1 84 ? 6.015 -9.076 -20.777 1.00 93.19 84 GLU A O 1
ATOM 672 N N . VAL A 1 85 ? 4.532 -10.650 -21.424 1.00 94.62 85 VAL A N 1
ATOM 673 C CA . VAL A 1 85 ? 4.452 -11.360 -20.152 1.00 94.62 85 VAL A CA 1
ATOM 674 C C . VAL A 1 85 ? 4.915 -12.787 -20.371 1.00 94.62 85 VAL A C 1
ATOM 676 O O . VAL A 1 85 ? 4.460 -13.443 -21.309 1.00 94.62 85 VAL A O 1
ATOM 679 N N . ASP A 1 86 ? 5.759 -13.269 -19.470 1.00 92.31 86 ASP A N 1
ATOM 680 C CA . ASP A 1 86 ? 6.154 -14.666 -19.355 1.00 92.31 86 ASP A CA 1
ATOM 681 C C . ASP A 1 86 ? 5.888 -15.186 -17.943 1.00 92.31 86 ASP A C 1
ATOM 683 O O . ASP A 1 86 ? 5.861 -14.448 -16.955 1.00 92.31 86 ASP A O 1
ATOM 687 N N . GLY A 1 87 ? 5.685 -16.493 -17.838 1.00 92.38 87 GLY A N 1
ATOM 688 C CA . GLY A 1 87 ? 5.438 -17.153 -16.566 1.00 92.38 87 GLY A CA 1
ATOM 689 C C . GLY A 1 87 ? 4.033 -16.904 -15.989 1.00 92.38 87 GLY A C 1
ATOM 690 O O . GLY A 1 87 ? 3.055 -16.816 -16.733 1.00 92.38 87 GLY A O 1
ATOM 691 N N . PRO A 1 88 ? 3.888 -16.889 -14.647 1.00 94.56 88 PRO A N 1
ATOM 692 C CA . PRO A 1 88 ? 2.584 -16.943 -13.983 1.00 94.56 88 PRO A CA 1
ATOM 693 C C . PRO A 1 88 ? 1.933 -15.572 -13.767 1.00 94.56 88 PRO A C 1
ATOM 695 O O . PRO A 1 88 ? 0.836 -15.506 -13.208 1.00 94.56 88 PRO A O 1
ATOM 698 N N . TYR A 1 89 ? 2.604 -14.476 -14.128 1.00 96.19 89 TYR A N 1
ATOM 699 C CA . TYR A 1 89 ? 2.053 -13.143 -13.921 1.00 96.19 89 TYR A CA 1
ATOM 700 C C . TYR A 1 89 ? 0.836 -12.925 -14.827 1.00 96.19 89 TYR A C 1
ATOM 702 O O . TYR A 1 89 ? 0.858 -13.232 -16.015 1.00 96.19 89 TYR A O 1
ATOM 710 N N . VAL A 1 90 ? -0.239 -12.374 -14.265 1.00 95.69 90 VAL A N 1
ATOM 711 C CA . VAL A 1 90 ? -1.460 -12.050 -15.007 1.00 95.69 90 VAL A CA 1
ATOM 712 C C . VAL A 1 90 ? -1.835 -10.611 -14.703 1.00 95.69 90 VAL A C 1
ATOM 714 O O . VAL A 1 90 ? -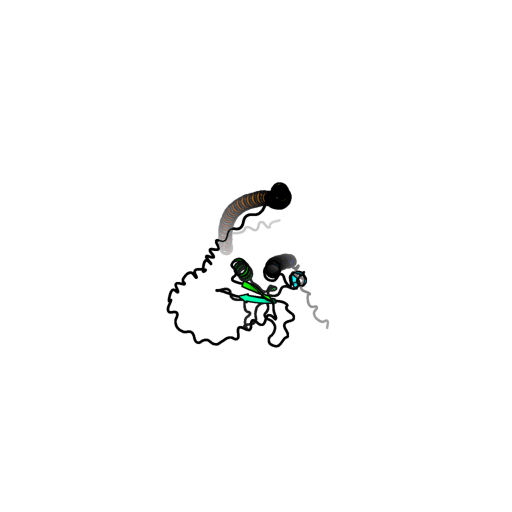1.910 -10.211 -13.539 1.00 95.69 90 VAL A O 1
ATOM 717 N N . PHE A 1 91 ? -2.100 -9.826 -15.747 1.00 96.19 91 PHE A N 1
ATOM 718 C CA . PHE A 1 91 ? -2.549 -8.455 -15.557 1.00 96.19 91 PHE A CA 1
ATOM 719 C C . PHE A 1 91 ? -3.894 -8.413 -14.818 1.00 96.19 91 PHE A C 1
ATOM 721 O O . PHE A 1 91 ? -4.835 -9.111 -15.209 1.00 96.19 91 PHE A O 1
ATOM 728 N N . PRO A 1 92 ? -4.030 -7.555 -13.791 1.00 96.62 92 PRO A N 1
ATOM 729 C CA . PRO A 1 92 ? -5.303 -7.334 -13.126 1.00 96.62 92 PRO A CA 1
ATOM 730 C C . PRO A 1 92 ? -6.402 -6.921 -14.114 1.00 96.62 92 PRO A C 1
ATOM 732 O O . PRO A 1 92 ? -6.269 -5.945 -14.856 1.00 96.62 92 PRO A O 1
ATOM 735 N N . VAL A 1 93 ? -7.519 -7.649 -14.089 1.00 96.44 93 VAL A N 1
ATOM 736 C CA . VAL A 1 93 ? -8.708 -7.396 -14.916 1.00 96.44 93 VAL A CA 1
ATOM 737 C C . VAL A 1 93 ? -9.865 -6.867 -14.072 1.00 96.44 93 VAL A C 1
ATOM 739 O O . VAL A 1 93 ? -10.086 -7.276 -12.932 1.00 96.44 93 VAL A O 1
ATOM 742 N N . LEU A 1 94 ? -10.638 -5.944 -14.636 1.00 94.94 94 LEU A N 1
ATOM 743 C CA . LEU A 1 94 ? -11.914 -5.496 -14.088 1.00 94.94 94 LEU A CA 1
ATOM 744 C C . LEU A 1 94 ? -13.003 -6.558 -14.299 1.00 94.94 94 LEU A C 1
ATOM 746 O O . LEU A 1 94 ? -12.912 -7.421 -15.175 1.00 94.94 94 LEU A O 1
ATOM 750 N N . LYS A 1 95 ? -14.099 -6.440 -13.538 1.00 94.38 95 LYS A N 1
ATOM 751 C CA . LYS A 1 95 ? -15.336 -7.191 -13.799 1.00 94.38 95 LYS A CA 1
ATOM 752 C C . LYS A 1 95 ? -15.832 -6.817 -15.203 1.00 94.38 95 LYS A C 1
ATOM 754 O O . LYS A 1 95 ? -16.264 -5.689 -15.413 1.00 94.38 95 LYS A O 1
ATOM 759 N N . GLY A 1 96 ? -15.696 -7.730 -16.163 1.00 92.25 96 GLY A N 1
ATOM 760 C CA . GLY A 1 96 ? -15.925 -7.471 -17.592 1.00 92.25 96 GLY A CA 1
ATOM 761 C C . GLY A 1 96 ? -14.704 -7.708 -18.488 1.00 92.25 96 GLY A C 1
ATOM 762 O O . GLY A 1 96 ? -14.766 -7.407 -19.674 1.00 92.25 96 GLY A O 1
ATOM 763 N N . GLY A 1 97 ? -13.593 -8.211 -17.938 1.00 91.81 97 GLY A N 1
ATOM 764 C CA . GLY A 1 97 ? -12.435 -8.679 -18.711 1.00 91.81 97 GLY A CA 1
ATOM 765 C C . GLY A 1 97 ? -11.529 -7.574 -19.260 1.00 91.81 97 GLY A C 1
ATOM 766 O O . GLY A 1 97 ? -10.503 -7.868 -19.862 1.00 91.81 97 GLY A O 1
ATOM 767 N N . ARG A 1 98 ? -11.867 -6.299 -19.041 1.00 91.19 98 ARG A N 1
ATOM 768 C CA . ARG A 1 98 ? -10.990 -5.174 -19.398 1.00 91.19 98 ARG A CA 1
ATOM 769 C C . ARG A 1 98 ? -9.795 -5.124 -18.455 1.00 91.19 98 ARG A C 1
ATOM 771 O O . ARG A 1 98 ? -9.981 -5.276 -17.248 1.00 91.19 98 ARG A O 1
ATOM 778 N N . LEU A 1 99 ? -8.601 -4.852 -18.983 1.00 93.94 99 LEU A N 1
ATOM 779 C CA . LEU A 1 99 ? -7.445 -4.584 -18.132 1.00 93.94 99 LEU A CA 1
ATOM 780 C C . LEU A 1 99 ? -7.728 -3.378 -17.236 1.00 93.94 99 LEU A C 1
ATOM 782 O O . LEU A 1 99 ? -8.363 -2.397 -17.633 1.00 93.94 99 LEU A O 1
ATOM 786 N N . LYS A 1 100 ? -7.304 -3.499 -15.986 1.00 95.38 100 LYS A N 1
ATOM 787 C CA . LYS A 1 100 ? -7.457 -2.462 -14.979 1.00 95.38 100 LYS A CA 1
ATOM 788 C C . LYS A 1 100 ? -6.432 -1.359 -15.249 1.00 95.38 100 LYS A C 1
ATOM 790 O O . LYS A 1 100 ? -5.291 -1.627 -15.604 1.00 95.38 100 LYS A O 1
ATOM 795 N N . GLU A 1 101 ? -6.823 -0.106 -15.057 1.00 94.75 101 GLU A N 1
ATOM 796 C CA . GLU A 1 101 ? -5.868 1.006 -15.069 1.00 94.75 101 GLU A CA 1
ATOM 797 C C . GLU A 1 101 ? -4.915 0.887 -13.874 1.00 94.75 101 GLU A C 1
ATOM 799 O O . GLU A 1 101 ? -5.366 0.594 -12.764 1.00 94.75 101 GLU A O 1
ATOM 804 N N . LEU A 1 102 ? -3.636 1.232 -14.057 1.00 96.06 102 LEU A N 1
ATOM 805 C CA . LEU A 1 102 ? -2.635 1.263 -12.979 1.00 96.06 102 LEU A CA 1
ATOM 806 C C . LEU A 1 102 ? -3.113 2.034 -11.743 1.00 96.06 102 LEU A C 1
ATOM 808 O O . LEU A 1 102 ? -2.873 1.625 -10.613 1.00 96.06 102 LEU A O 1
ATOM 812 N N . GLY A 1 103 ? -3.839 3.138 -11.942 1.00 95.50 103 GLY A N 1
ATOM 813 C CA . GLY A 1 103 ? -4.369 3.928 -10.835 1.00 95.50 103 GLY A CA 1
ATOM 814 C C . GLY A 1 103 ? -5.379 3.165 -9.980 1.00 95.50 103 GLY A C 1
ATOM 815 O O . GLY A 1 103 ? -5.597 3.536 -8.833 1.00 95.50 103 GLY A O 1
ATOM 816 N N . LYS A 1 104 ? -6.025 2.121 -10.499 1.00 96.25 104 LYS A N 1
ATOM 817 C CA . LYS A 1 104 ? -7.024 1.319 -9.781 1.00 96.25 104 LYS A CA 1
ATOM 818 C C . LYS A 1 104 ? -6.403 0.099 -9.090 1.00 96.25 104 LYS A C 1
ATOM 820 O O . LYS A 1 104 ? -7.145 -0.623 -8.424 1.00 96.25 104 LYS A O 1
ATOM 825 N N . TYR A 1 105 ? -5.099 -0.144 -9.234 1.00 97.50 105 TYR A N 1
ATOM 826 C CA . TYR A 1 105 ? -4.462 -1.340 -8.686 1.00 97.50 105 TYR A CA 1
ATOM 827 C C . TYR A 1 105 ? -4.543 -1.390 -7.150 1.00 97.50 105 TYR A C 1
ATOM 829 O O . TYR A 1 105 ? -4.515 -0.358 -6.470 1.00 97.50 105 TYR A O 1
ATOM 837 N N . THR A 1 106 ? -4.679 -2.594 -6.593 1.00 97.25 106 THR A N 1
ATOM 838 C CA . THR A 1 106 ? -4.521 -2.831 -5.153 1.00 97.25 106 THR A CA 1
ATOM 839 C C . THR A 1 106 ? -3.040 -2.837 -4.777 1.00 97.25 106 THR A C 1
ATOM 841 O O . THR A 1 106 ? -2.157 -2.801 -5.635 1.00 97.25 106 THR A O 1
ATOM 844 N N . VAL A 1 107 ? -2.749 -2.852 -3.475 1.00 97.31 107 VAL A N 1
ATOM 845 C CA . VAL A 1 107 ? -1.363 -2.876 -2.987 1.00 97.31 107 VAL A CA 1
ATOM 846 C C . VAL A 1 107 ? -0.655 -4.154 -3.446 1.00 97.31 107 VAL A C 1
ATOM 848 O O . VAL A 1 107 ? 0.485 -4.104 -3.897 1.00 97.31 107 VAL A O 1
ATOM 851 N N . GLU A 1 108 ? -1.357 -5.281 -3.396 1.00 97.75 108 GLU A N 1
ATOM 852 C CA . GLU A 1 108 ? -0.870 -6.598 -3.804 1.00 97.75 108 GLU A CA 1
ATOM 853 C C . GLU A 1 108 ? -0.614 -6.644 -5.313 1.00 97.75 108 GLU A C 1
ATOM 855 O O . GLU A 1 108 ? 0.425 -7.132 -5.747 1.00 97.75 108 GLU A O 1
ATOM 860 N N . GLU A 1 109 ? -1.512 -6.063 -6.113 1.00 98.00 109 GLU A N 1
ATOM 861 C CA . GLU A 1 109 ? -1.359 -5.978 -7.569 1.00 98.00 109 GLU A CA 1
ATOM 862 C C . GLU A 1 109 ? -0.140 -5.121 -7.966 1.00 98.00 109 GLU A C 1
ATOM 864 O O . GLU A 1 109 ? 0.612 -5.496 -8.867 1.00 98.00 109 GLU A O 1
ATOM 869 N N . HIS A 1 110 ? 0.105 -4.001 -7.271 1.00 98.00 110 HIS A N 1
ATOM 870 C CA . HIS A 1 110 ? 1.321 -3.198 -7.459 1.00 98.00 110 HIS A CA 1
ATOM 871 C C . HIS A 1 110 ? 2.595 -3.972 -7.089 1.00 98.00 110 HIS A C 1
ATOM 873 O O . HIS A 1 110 ? 3.601 -3.871 -7.793 1.00 98.00 110 HIS A O 1
ATOM 879 N N . ASN A 1 111 ? 2.565 -4.742 -5.998 1.00 97.50 111 ASN A N 1
ATOM 880 C CA . ASN A 1 111 ? 3.710 -5.547 -5.570 1.00 97.50 111 ASN A CA 1
ATOM 881 C C . ASN A 1 111 ? 3.997 -6.688 -6.554 1.00 97.50 111 ASN A C 1
ATOM 883 O O . ASN A 1 111 ? 5.142 -6.850 -6.960 1.00 97.50 111 ASN A O 1
ATOM 887 N N . SER A 1 112 ? 2.964 -7.399 -7.008 1.00 97.50 112 SER A N 1
ATOM 888 C CA . SER A 1 112 ? 3.104 -8.474 -7.996 1.00 97.50 112 SER A CA 1
ATOM 889 C C . SER A 1 112 ? 3.652 -7.956 -9.330 1.00 97.50 112 SER A C 1
ATOM 891 O O . SER A 1 112 ? 4.530 -8.578 -9.918 1.00 97.50 112 SER A O 1
ATOM 893 N N . LEU A 1 113 ? 3.212 -6.774 -9.776 1.00 97.69 113 LEU A N 1
ATOM 894 C CA . LEU A 1 113 ? 3.772 -6.115 -10.958 1.00 97.69 113 LEU A CA 1
ATOM 895 C C . LEU A 1 113 ? 5.261 -5.772 -10.773 1.00 97.69 113 LEU A C 1
ATOM 897 O O . LEU A 1 113 ? 6.061 -5.977 -11.683 1.00 97.69 113 LEU A O 1
ATOM 901 N N . ARG A 1 114 ? 5.642 -5.255 -9.597 1.00 97.81 114 ARG A N 1
ATOM 902 C CA . ARG A 1 114 ? 7.039 -4.936 -9.264 1.00 97.81 114 ARG A CA 1
ATOM 903 C C . ARG A 1 114 ? 7.920 -6.186 -9.296 1.00 97.81 114 ARG A C 1
ATOM 905 O O . ARG A 1 114 ? 9.019 -6.132 -9.841 1.00 97.81 114 ARG A O 1
ATOM 912 N N . GLU A 1 115 ? 7.442 -7.280 -8.714 1.00 97.56 115 GLU A N 1
ATOM 913 C CA . GLU A 1 115 ? 8.128 -8.575 -8.724 1.00 97.56 115 GLU A CA 1
ATOM 914 C C . GLU A 1 115 ? 8.256 -9.118 -10.147 1.00 97.56 115 GLU A C 1
ATOM 916 O O . GLU A 1 115 ? 9.354 -9.486 -10.546 1.00 97.56 115 GLU A O 1
ATOM 921 N N . ALA A 1 116 ? 7.195 -9.049 -10.956 1.00 97.44 116 ALA A N 1
ATOM 922 C CA . ALA A 1 116 ? 7.228 -9.521 -12.337 1.00 97.44 116 ALA A CA 1
ATOM 923 C C . ALA A 1 116 ? 8.273 -8.785 -13.195 1.00 97.44 116 ALA A C 1
ATOM 925 O O . ALA A 1 116 ? 9.000 -9.422 -13.953 1.00 97.44 116 ALA A O 1
ATOM 926 N N . VAL A 1 117 ? 8.405 -7.461 -13.047 1.00 97.31 117 VAL A N 1
ATOM 927 C CA . VAL A 1 117 ? 9.452 -6.690 -13.747 1.00 97.31 117 VAL A CA 1
ATOM 928 C C . VAL A 1 117 ? 10.847 -7.051 -13.237 1.00 97.31 117 VAL A C 1
ATOM 930 O O . VAL A 1 117 ? 11.789 -7.141 -14.020 1.00 97.31 117 VAL A O 1
ATOM 933 N N . ARG A 1 118 ? 10.998 -7.248 -11.922 1.00 96.44 118 ARG A N 1
ATOM 934 C CA . ARG A 1 118 ? 12.291 -7.574 -11.305 1.00 96.44 118 ARG A CA 1
ATOM 935 C C . ARG A 1 118 ? 12.784 -8.961 -11.710 1.00 96.44 118 ARG A C 1
ATOM 937 O O . ARG A 1 118 ? 13.965 -9.125 -11.996 1.00 96.44 118 ARG A O 1
ATOM 944 N N . ASP A 1 119 ? 11.883 -9.932 -11.722 1.00 96.81 119 ASP A N 1
ATOM 945 C CA . ASP A 1 119 ? 12.196 -11.333 -11.990 1.00 96.81 119 ASP A CA 1
ATOM 946 C C . ASP A 1 119 ? 12.232 -11.625 -13.507 1.00 96.81 119 ASP A C 1
ATOM 948 O O . ASP A 1 119 ? 12.530 -12.743 -13.919 1.00 96.81 119 ASP A O 1
ATOM 952 N N . GLY A 1 120 ? 11.950 -10.618 -14.346 1.00 96.44 120 GLY A N 1
ATOM 953 C CA . GLY A 1 120 ? 11.963 -10.731 -15.805 1.00 96.44 120 GLY A CA 1
ATOM 954 C C . GLY A 1 120 ? 10.737 -11.432 -16.394 1.00 96.44 120 GLY A C 1
ATOM 955 O O . GLY A 1 120 ? 10.745 -11.762 -17.570 1.00 96.44 120 GLY A O 1
ATOM 956 N N . ALA A 1 121 ? 9.680 -11.642 -15.606 1.00 96.06 121 ALA A N 1
ATOM 957 C CA . ALA A 1 121 ? 8.390 -12.164 -16.063 1.00 96.06 121 ALA A CA 1
ATOM 958 C C . ALA A 1 121 ? 7.561 -11.119 -16.836 1.00 96.06 121 ALA A C 1
ATOM 960 O O . ALA A 1 121 ? 6.579 -11.453 -17.492 1.00 96.06 121 ALA A O 1
ATOM 961 N N . LEU A 1 122 ? 7.922 -9.840 -16.744 1.00 96.75 122 LEU A N 1
ATOM 962 C CA . LEU A 1 122 ? 7.289 -8.753 -17.481 1.00 96.75 122 LEU A CA 1
ATOM 963 C C . LEU A 1 122 ? 8.366 -7.844 -18.068 1.00 96.75 122 LEU A C 1
ATOM 965 O O . LEU A 1 122 ? 9.167 -7.285 -17.316 1.00 96.75 122 LEU A O 1
ATOM 969 N N . TRP A 1 123 ? 8.343 -7.642 -19.384 1.00 96.88 123 TRP A N 1
ATOM 970 C CA . TRP A 1 123 ? 9.261 -6.722 -20.056 1.00 96.88 123 TRP A CA 1
ATOM 971 C C . TRP A 1 123 ? 8.591 -5.923 -21.171 1.00 96.88 123 TRP A C 1
ATOM 973 O O . TRP A 1 123 ? 7.525 -6.279 -21.680 1.00 96.88 123 TRP A O 1
ATOM 983 N N . ALA A 1 124 ? 9.206 -4.799 -21.530 1.00 95.81 124 ALA A N 1
ATOM 984 C CA . ALA A 1 124 ? 8.745 -3.965 -22.632 1.00 95.81 124 ALA A CA 1
ATOM 985 C C . ALA A 1 124 ? 9.413 -4.390 -23.952 1.00 95.81 124 ALA A C 1
ATOM 987 O O . ALA A 1 124 ? 10.612 -4.663 -23.987 1.00 95.81 124 ALA A O 1
ATOM 988 N N . VAL A 1 125 ? 8.643 -4.397 -25.043 1.00 94.00 125 VAL A N 1
ATOM 989 C CA . VAL A 1 125 ? 9.102 -4.666 -26.420 1.00 94.00 125 VAL A CA 1
ATOM 990 C C . VAL A 1 125 ? 8.646 -3.536 -27.344 1.00 94.00 125 VAL A C 1
ATOM 992 O O . VAL A 1 125 ? 7.581 -2.957 -27.125 1.00 94.00 125 VAL A O 1
ATOM 995 N N . LEU A 1 126 ? 9.426 -3.205 -28.376 1.00 93.50 126 LEU A N 1
ATOM 996 C CA . LEU A 1 126 ? 9.077 -2.165 -29.348 1.00 93.50 126 LEU A CA 1
ATOM 997 C C . LEU A 1 126 ? 7.775 -2.530 -30.093 1.00 93.50 126 LEU A C 1
ATOM 999 O O . LEU A 1 126 ? 7.572 -3.666 -30.527 1.00 93.50 126 LEU A O 1
ATOM 1003 N N . ALA A 1 127 ? 6.854 -1.577 -30.219 1.00 89.25 127 ALA A N 1
ATOM 1004 C CA . ALA A 1 127 ? 5.637 -1.762 -31.003 1.00 89.25 127 ALA A CA 1
ATOM 1005 C C . ALA A 1 127 ? 5.951 -1.501 -32.484 1.00 89.25 127 ALA A C 1
ATOM 1007 O O . ALA A 1 127 ? 6.524 -0.469 -32.812 1.00 89.25 127 ALA A O 1
ATOM 1008 N N . GLY A 1 128 ? 5.582 -2.421 -33.376 1.00 80.94 128 GLY A N 1
ATOM 1009 C CA . GLY A 1 128 ? 5.808 -2.271 -34.820 1.00 80.94 128 GLY A CA 1
ATOM 1010 C C . GLY A 1 128 ? 7.024 -3.020 -35.369 1.00 80.94 128 GLY A C 1
ATOM 1011 O O . GLY A 1 128 ? 7.116 -3.198 -36.579 1.00 80.94 128 GLY A O 1
ATOM 1012 N N . GLU A 1 129 ? 7.886 -3.578 -34.513 1.00 65.75 129 GLU A N 1
ATOM 1013 C CA . GLU A 1 129 ? 8.574 -4.813 -34.892 1.00 65.75 129 GLU A CA 1
ATOM 1014 C C . GLU A 1 129 ? 7.518 -5.913 -34.852 1.00 65.75 129 GLU A C 1
ATOM 1016 O O . GLU A 1 129 ? 7.315 -6.595 -33.839 1.00 65.75 129 GLU A O 1
ATOM 1021 N N . ASP A 1 130 ? 6.768 -6.011 -35.949 1.00 53.31 130 ASP A N 1
ATOM 1022 C CA . ASP A 1 130 ? 6.056 -7.218 -36.316 1.00 53.31 130 ASP A CA 1
ATOM 1023 C C . ASP A 1 130 ? 7.115 -8.309 -36.382 1.00 53.31 130 ASP A C 1
ATOM 1025 O O . ASP A 1 130 ? 7.770 -8.550 -37.396 1.00 53.31 130 ASP A O 1
ATOM 1029 N N . SER A 1 131 ? 7.322 -8.953 -35.239 1.00 51.62 131 SER A N 1
ATOM 1030 C CA . SER A 1 131 ? 7.889 -10.274 -35.161 1.00 51.62 131 SER A CA 1
ATOM 1031 C C . SER A 1 131 ? 7.059 -11.125 -36.107 1.00 51.62 131 SER A C 1
ATOM 1033 O O . SER A 1 131 ? 6.036 -11.684 -35.717 1.00 51.62 131 SER A O 1
ATOM 1035 N N . GLY A 1 132 ? 7.531 -11.251 -37.346 1.00 49.44 132 GLY A N 1
ATOM 1036 C CA . GLY A 1 132 ? 7.088 -12.203 -38.357 1.00 49.44 132 GLY A CA 1
ATOM 1037 C C . GLY A 1 132 ? 7.272 -13.659 -37.921 1.00 49.44 132 GLY A C 1
ATOM 1038 O O . GLY A 1 132 ? 7.394 -14.548 -38.756 1.00 49.44 132 GLY A O 1
ATOM 1039 N N . ARG A 1 133 ? 7.244 -13.943 -36.612 1.00 48.81 133 ARG A N 1
ATOM 1040 C CA . ARG A 1 133 ? 6.681 -15.176 -36.082 1.00 48.81 133 ARG A CA 1
ATOM 1041 C C . ARG A 1 133 ? 5.188 -15.132 -36.361 1.00 48.81 133 ARG A C 1
ATOM 1043 O O . ARG A 1 133 ? 4.365 -14.938 -35.470 1.00 48.81 133 ARG A O 1
ATOM 1050 N N . GLY A 1 134 ? 4.862 -15.372 -37.631 1.00 44.84 134 GLY A N 1
ATOM 1051 C CA . GLY A 1 134 ? 3.649 -16.084 -37.951 1.00 44.84 134 GLY A CA 1
ATOM 1052 C C . GLY A 1 134 ? 3.547 -17.226 -36.952 1.00 44.84 134 GLY A C 1
ATOM 1053 O O . GLY A 1 134 ? 4.475 -18.024 -36.789 1.00 44.84 134 GLY A O 1
ATOM 1054 N N . VAL A 1 135 ? 2.451 -17.219 -36.210 1.00 47.25 135 VAL A N 1
ATOM 1055 C CA . VAL A 1 135 ? 1.988 -18.369 -35.463 1.00 47.25 135 VAL A CA 1
ATOM 1056 C C . VAL A 1 135 ? 1.768 -19.451 -36.517 1.00 47.25 135 VAL A C 1
ATOM 1058 O O . VAL A 1 135 ? 0.672 -19.623 -37.037 1.00 47.25 135 VAL A O 1
ATOM 1061 N N . SER A 1 136 ? 2.835 -20.173 -36.870 1.00 44.03 136 SER A N 1
ATOM 1062 C CA . SER A 1 136 ? 2.688 -21.573 -37.207 1.00 44.03 136 SER A CA 1
ATOM 1063 C C . SER A 1 136 ? 2.079 -22.170 -35.957 1.00 44.03 136 SER A C 1
ATOM 1065 O O . SER A 1 136 ? 2.738 -22.373 -34.939 1.00 44.03 136 SER A O 1
ATOM 1067 N N . GLN A 1 137 ? 0.771 -22.338 -36.035 1.00 41.72 137 GLN A N 1
ATOM 1068 C CA . GLN A 1 137 ? -0.008 -23.325 -35.332 1.00 41.72 137 GLN A CA 1
ATOM 1069 C C . GLN A 1 137 ? 0.677 -24.680 -35.566 1.00 41.72 137 GLN A C 1
ATOM 1071 O O . GLN A 1 137 ? 0.298 -25.442 -36.446 1.00 41.72 137 GLN A O 1
ATOM 1076 N N . VAL A 1 138 ? 1.783 -24.930 -34.862 1.00 43.28 138 VAL A N 1
ATOM 1077 C CA . VAL A 1 138 ? 2.395 -26.249 -34.805 1.00 43.28 138 VAL A CA 1
ATOM 1078 C C . VAL A 1 138 ? 1.646 -26.964 -33.702 1.00 43.28 138 VAL A C 1
ATOM 1080 O O . VAL A 1 138 ? 1.803 -26.645 -32.520 1.00 43.28 138 VAL A O 1
ATOM 1083 N N . ASP A 1 139 ? 0.784 -27.882 -34.123 1.00 42.50 139 ASP A N 1
ATOM 1084 C CA . ASP A 1 139 ? 0.276 -28.964 -33.299 1.00 42.50 139 ASP A CA 1
ATOM 1085 C C . ASP A 1 139 ? 1.366 -29.425 -32.341 1.00 42.50 139 ASP A C 1
ATOM 1087 O O . ASP A 1 139 ? 2.463 -29.781 -32.766 1.00 42.50 139 ASP A O 1
ATOM 1091 N N . SER A 1 140 ? 1.071 -29.388 -31.045 1.00 44.81 140 SER A N 1
ATOM 1092 C CA . SER A 1 140 ? 1.942 -29.949 -30.020 1.00 44.81 140 SER A CA 1
ATOM 1093 C C . SER A 1 140 ? 2.229 -31.419 -30.328 1.00 44.81 140 SER A C 1
ATOM 1095 O O . SER A 1 140 ? 1.311 -32.232 -30.204 1.00 44.81 140 SER A O 1
ATOM 1097 N N . PRO A 1 141 ? 3.483 -31.830 -30.602 1.00 42.56 141 PRO A N 1
ATOM 1098 C CA . PRO A 1 141 ? 3.868 -33.205 -30.398 1.00 42.56 141 PRO A CA 1
ATOM 1099 C C . PRO A 1 141 ? 4.450 -33.312 -28.989 1.00 42.56 141 PRO A C 1
ATOM 1101 O O . PRO A 1 141 ? 5.281 -32.513 -28.548 1.00 42.56 141 PRO A O 1
ATOM 1104 N N . ALA A 1 142 ? 3.988 -34.323 -28.268 1.00 40.94 142 ALA A N 1
ATOM 1105 C CA . ALA A 1 142 ? 4.493 -34.709 -26.966 1.00 40.94 142 ALA A CA 1
ATOM 1106 C C . ALA A 1 142 ? 6.034 -34.651 -26.907 1.00 40.94 142 ALA A C 1
ATOM 1108 O O . ALA A 1 142 ? 6.741 -35.266 -27.709 1.00 40.94 142 ALA A O 1
ATOM 1109 N N . ARG A 1 143 ? 6.547 -33.905 -25.921 1.00 44.47 143 ARG A N 1
ATOM 1110 C CA . ARG A 1 143 ? 7.970 -33.815 -25.581 1.00 44.47 143 ARG A CA 1
ATOM 1111 C C . ARG A 1 143 ? 8.538 -35.214 -25.319 1.00 44.47 143 ARG A C 1
ATOM 1113 O O . ARG A 1 143 ? 8.405 -35.743 -24.222 1.00 44.47 143 ARG A O 1
ATOM 1120 N N . THR A 1 144 ? 9.248 -35.771 -26.297 1.00 41.25 144 THR A N 1
ATOM 1121 C CA . THR A 1 144 ? 10.268 -36.795 -26.051 1.00 41.25 144 THR A CA 1
ATOM 1122 C C . THR A 1 144 ? 11.622 -36.103 -26.059 1.00 41.25 144 THR A C 1
ATOM 1124 O O . THR A 1 144 ? 12.103 -35.638 -27.090 1.00 41.25 144 THR A O 1
ATOM 1127 N N . ILE A 1 145 ? 12.226 -36.009 -24.878 1.00 51.78 145 ILE A N 1
ATOM 1128 C CA . ILE A 1 145 ? 13.568 -35.473 -24.662 1.00 51.78 145 ILE A CA 1
ATOM 1129 C C . ILE A 1 145 ? 14.570 -36.405 -25.358 1.00 51.78 145 ILE A C 1
ATOM 1131 O O . ILE A 1 145 ? 14.873 -37.485 -24.854 1.00 51.78 145 ILE A O 1
ATOM 1135 N N . LYS A 1 146 ? 15.117 -35.986 -26.503 1.00 38.53 146 LYS A N 1
ATOM 1136 C CA . LYS A 1 146 ? 16.358 -36.549 -27.050 1.00 38.53 146 LYS A CA 1
ATOM 1137 C C . LYS A 1 146 ? 17.458 -35.499 -26.945 1.00 38.53 146 LYS A C 1
ATOM 1139 O O . LYS A 1 146 ? 17.402 -34.446 -27.570 1.00 38.53 146 LYS A O 1
ATOM 1144 N N . ARG A 1 147 ? 18.442 -35.800 -26.094 1.00 49.88 147 ARG A N 1
ATOM 1145 C CA . ARG A 1 147 ? 19.694 -35.054 -25.932 1.00 49.88 147 ARG A CA 1
ATOM 1146 C C . ARG A 1 147 ? 20.440 -35.079 -27.262 1.00 49.88 147 ARG A C 1
ATOM 1148 O O . ARG A 1 147 ? 20.840 -36.158 -27.693 1.00 49.88 147 ARG A O 1
ATOM 1155 N N . ASN A 1 148 ? 20.659 -33.915 -27.870 1.00 40.25 148 ASN A N 1
ATOM 1156 C CA . ASN A 1 148 ? 21.548 -33.805 -29.017 1.00 40.25 148 ASN A CA 1
ATOM 1157 C C . ASN A 1 148 ? 22.938 -33.347 -28.581 1.00 40.25 148 ASN A C 1
ATOM 1159 O O . ASN A 1 148 ? 23.168 -32.234 -28.118 1.00 40.25 148 ASN A O 1
ATOM 1163 N N . ARG A 1 149 ? 23.836 -34.311 -28.742 1.00 52.19 149 ARG A N 1
ATOM 1164 C CA . ARG A 1 149 ? 25.287 -34.262 -28.783 1.00 52.19 149 ARG A CA 1
ATOM 1165 C C . ARG A 1 149 ? 25.674 -33.616 -30.124 1.00 52.19 149 ARG A C 1
ATOM 1167 O O . ARG A 1 149 ? 25.293 -34.148 -31.160 1.00 52.19 149 ARG A O 1
ATOM 1174 N N . LEU A 1 150 ? 26.410 -32.509 -30.114 1.00 47.47 150 LEU A N 1
ATOM 1175 C CA . LEU A 1 150 ? 27.059 -31.923 -31.298 1.00 47.47 150 LEU A CA 1
ATOM 1176 C C . LEU A 1 150 ? 28.494 -31.588 -30.867 1.00 47.47 150 LEU A C 1
ATOM 1178 O O . LEU A 1 150 ? 28.695 -30.724 -30.023 1.00 47.47 150 LEU A O 1
ATOM 1182 N N . SER A 1 151 ? 29.465 -32.478 -31.087 1.00 44.25 151 SER A N 1
ATOM 1183 C CA . SER A 1 151 ? 30.238 -32.662 -32.329 1.00 44.25 151 SER A CA 1
ATOM 1184 C C . SER A 1 151 ? 30.991 -31.391 -32.725 1.00 44.25 151 SER A C 1
ATOM 1186 O O . SER A 1 151 ? 30.454 -30.518 -33.401 1.00 44.25 151 SER A O 1
ATOM 1188 N N . GLY A 1 152 ? 32.245 -31.316 -32.272 1.00 41.22 152 GLY A N 1
ATOM 1189 C CA . GLY A 1 152 ? 33.190 -30.274 -32.638 1.00 41.22 152 GLY A CA 1
ATOM 1190 C C . GLY A 1 152 ? 33.579 -30.360 -34.110 1.00 41.22 152 GLY A C 1
ATOM 1191 O O . GLY A 1 152 ? 33.969 -31.414 -34.613 1.00 41.22 152 GLY A O 1
ATOM 1192 N N . THR A 1 153 ? 33.481 -29.226 -34.789 1.00 45.50 153 THR A N 1
ATOM 1193 C CA . THR A 1 153 ? 34.026 -29.007 -36.125 1.00 45.50 153 THR A CA 1
ATOM 1194 C C . THR A 1 153 ? 35.487 -28.595 -36.005 1.00 45.50 153 THR A C 1
ATOM 1196 O O . THR A 1 153 ? 35.823 -27.524 -35.506 1.00 45.50 153 THR A O 1
ATOM 1199 N N . ARG A 1 154 ? 36.341 -29.517 -36.441 1.00 40.38 154 ARG A N 1
ATOM 1200 C CA . ARG A 1 154 ? 37.795 -29.444 -36.551 1.00 40.38 154 ARG A CA 1
ATOM 1201 C C . ARG A 1 154 ? 38.150 -28.593 -37.776 1.00 40.38 154 ARG A C 1
ATOM 1203 O O . ARG A 1 154 ? 37.707 -28.902 -38.878 1.00 40.38 154 ARG A O 1
ATOM 1210 N N . THR A 1 155 ? 38.916 -27.526 -37.584 1.00 50.78 155 THR A N 1
ATOM 1211 C CA . THR A 1 155 ? 39.489 -26.716 -38.667 1.00 50.78 155 THR A CA 1
ATOM 1212 C C . THR A 1 155 ? 40.654 -27.461 -39.338 1.00 50.78 155 THR A C 1
ATOM 1214 O O . THR A 1 155 ? 41.430 -28.121 -38.641 1.00 50.78 155 THR A O 1
ATOM 1217 N N . PRO A 1 156 ? 40.798 -27.398 -40.676 1.00 52.78 156 PRO A N 1
ATOM 1218 C CA . PRO A 1 156 ? 41.947 -27.964 -41.371 1.00 52.78 156 PRO A CA 1
ATOM 1219 C C . PRO A 1 156 ? 43.154 -27.019 -41.275 1.00 52.78 156 PRO A C 1
ATOM 1221 O O . PRO A 1 156 ? 43.074 -25.842 -41.619 1.00 52.78 156 PRO A O 1
ATOM 1224 N N . ILE A 1 157 ? 44.269 -27.565 -40.792 1.00 45.69 157 ILE A N 1
ATOM 1225 C CA . ILE A 1 157 ? 45.598 -26.951 -40.795 1.00 45.69 157 ILE A CA 1
ATOM 1226 C C . ILE A 1 157 ? 46.174 -27.134 -42.203 1.00 45.69 157 ILE A C 1
ATOM 1228 O O . ILE A 1 157 ? 46.293 -28.261 -42.679 1.00 45.69 157 ILE A O 1
ATOM 1232 N N . LEU A 1 158 ? 46.481 -26.025 -42.875 1.00 49.00 158 LEU A N 1
ATOM 1233 C CA . LEU A 1 158 ? 47.189 -25.995 -44.152 1.00 49.00 158 LEU A CA 1
ATOM 1234 C C . LEU A 1 158 ? 48.693 -26.017 -43.872 1.00 49.00 158 LEU A C 1
ATOM 1236 O O . LEU A 1 158 ? 49.265 -25.044 -43.388 1.00 49.00 158 LEU A O 1
ATOM 1240 N N . GLU A 1 159 ? 49.299 -27.159 -44.167 1.00 47.88 159 GLU A N 1
ATOM 1241 C CA . GLU A 1 159 ? 50.733 -27.411 -44.146 1.00 47.88 159 GLU A CA 1
ATOM 1242 C C . GLU A 1 159 ? 51.264 -27.155 -45.566 1.00 47.88 159 GLU A C 1
ATOM 1244 O O . GLU A 1 159 ? 50.853 -27.808 -46.524 1.00 47.88 159 GLU A O 1
ATOM 1249 N N . SER A 1 160 ? 52.109 -26.134 -45.719 1.00 50.06 160 SER A N 1
ATOM 1250 C CA . SER A 1 160 ? 52.738 -25.762 -46.989 1.00 50.06 160 SER A CA 1
ATOM 1251 C C . SER A 1 160 ? 54.240 -25.654 -46.774 1.00 50.06 160 SER A C 1
ATOM 1253 O O . SER A 1 160 ? 54.768 -24.594 -46.440 1.00 50.06 160 SER A O 1
ATOM 1255 N N . THR A 1 161 ? 54.913 -26.775 -46.993 1.00 46.56 161 THR A N 1
ATOM 1256 C CA . THR A 1 161 ? 56.357 -26.891 -47.175 1.00 46.56 161 THR A CA 1
ATOM 1257 C C . THR A 1 161 ? 56.757 -26.218 -48.488 1.00 46.56 161 THR A C 1
ATOM 1259 O O . THR A 1 161 ? 56.228 -26.562 -49.546 1.00 46.56 161 THR A O 1
ATOM 1262 N N . ARG A 1 162 ? 57.717 -25.289 -48.453 1.00 45.22 162 ARG A N 1
ATOM 1263 C CA . ARG A 1 162 ? 58.464 -24.881 -49.649 1.00 45.22 162 ARG A CA 1
ATOM 1264 C C . ARG A 1 162 ? 59.916 -24.604 -49.279 1.00 45.22 162 ARG A C 1
ATOM 1266 O O . ARG A 1 162 ? 60.242 -23.550 -48.747 1.00 45.22 162 ARG A O 1
ATOM 1273 N N . GLU A 1 163 ? 60.757 -25.589 -49.568 1.00 47.66 163 GLU A N 1
ATOM 1274 C CA . GLU A 1 163 ? 62.203 -25.438 -49.710 1.00 47.66 163 GLU A CA 1
ATOM 1275 C C . GLU A 1 163 ? 62.524 -24.771 -51.057 1.00 47.66 163 GLU A C 1
ATOM 1277 O O . GLU A 1 163 ? 61.798 -24.949 -52.040 1.00 47.66 163 GLU A O 1
ATOM 1282 N N . GLY A 1 164 ? 63.625 -24.019 -51.105 1.00 39.34 164 GLY A N 1
ATOM 1283 C CA . GLY A 1 164 ? 64.181 -23.482 -52.346 1.00 39.34 164 GLY A CA 1
ATOM 1284 C C . GLY A 1 164 ? 65.119 -22.299 -52.125 1.00 39.34 164 GLY A C 1
ATOM 1285 O O . GLY A 1 164 ? 64.691 -21.154 -52.204 1.00 39.34 164 GLY A O 1
ATOM 1286 N N . SER A 1 165 ? 66.383 -22.614 -51.849 1.00 44.50 165 SER A N 1
ATOM 1287 C CA . SER A 1 165 ? 67.544 -21.729 -51.712 1.00 44.50 165 SER A CA 1
ATOM 1288 C C . SER A 1 165 ? 67.799 -20.807 -52.912 1.00 44.50 165 SER A C 1
ATOM 1290 O O . SER A 1 165 ? 67.644 -21.240 -54.051 1.00 44.50 165 SER A O 1
ATOM 1292 N N . ALA A 1 166 ? 68.331 -19.607 -52.652 1.00 37.97 166 ALA A N 1
ATOM 1293 C CA . ALA A 1 166 ? 69.361 -18.970 -53.480 1.00 37.97 166 ALA A CA 1
ATOM 1294 C C . ALA A 1 166 ? 70.044 -17.827 -52.705 1.00 37.97 166 ALA A C 1
ATOM 1296 O O . ALA A 1 166 ? 69.378 -16.970 -52.130 1.00 37.97 166 ALA A O 1
ATOM 1297 N N . GLU A 1 167 ? 71.373 -17.870 -52.689 1.00 47.34 167 GLU A N 1
ATOM 1298 C CA . GLU A 1 167 ? 72.311 -16.880 -52.156 1.00 47.34 167 GLU A CA 1
ATOM 1299 C C . GLU A 1 167 ? 72.160 -15.507 -52.832 1.00 47.34 167 GLU A C 1
ATOM 1301 O O . GLU A 1 167 ? 72.089 -15.444 -54.059 1.00 47.34 167 GLU A O 1
ATOM 1306 N N . ALA A 1 168 ? 72.178 -14.425 -52.042 1.00 42.88 168 ALA A N 1
ATOM 1307 C CA . ALA A 1 168 ? 72.698 -13.109 -52.433 1.00 42.88 168 ALA A CA 1
ATOM 1308 C C . ALA A 1 168 ? 72.797 -12.165 -51.214 1.00 42.88 168 ALA A C 1
ATOM 1310 O O . ALA A 1 168 ? 71.788 -11.832 -50.597 1.00 42.88 168 ALA A O 1
ATOM 1311 N N . ASP A 1 169 ? 74.032 -11.772 -50.906 1.00 44.09 169 ASP A N 1
ATOM 1312 C CA . ASP A 1 169 ? 74.504 -10.441 -50.498 1.00 44.09 169 ASP A CA 1
ATOM 1313 C C . ASP A 1 169 ? 73.757 -9.616 -49.423 1.00 44.09 169 ASP A C 1
ATOM 1315 O O . ASP A 1 169 ? 72.722 -8.994 -49.649 1.00 44.09 169 ASP A O 1
ATOM 1319 N N . ASP A 1 170 ? 74.411 -9.556 -48.258 1.00 53.16 170 ASP A N 1
ATOM 1320 C CA . ASP A 1 170 ? 74.730 -8.384 -47.426 1.00 53.16 170 ASP A CA 1
ATOM 1321 C C . ASP A 1 170 ? 73.748 -7.189 -47.308 1.00 53.16 170 ASP A C 1
ATOM 1323 O O . ASP A 1 170 ? 73.639 -6.328 -48.176 1.00 53.16 170 ASP A O 1
ATOM 1327 N N . GLN A 1 171 ? 73.231 -7.058 -46.072 1.00 57.22 171 GLN A N 1
ATOM 1328 C CA . GLN A 1 171 ? 72.694 -5.870 -45.371 1.00 57.22 171 GLN A CA 1
ATOM 1329 C C . GLN A 1 171 ? 71.400 -5.224 -45.916 1.00 57.22 171 GLN A C 1
ATOM 1331 O O . GLN A 1 171 ? 71.388 -4.662 -47.008 1.00 57.22 171 GLN A O 1
ATOM 1336 N N . PRO A 1 172 ? 70.314 -5.151 -45.101 1.00 53.12 172 PRO A N 1
ATOM 1337 C CA . PRO A 1 172 ? 70.292 -4.216 -43.964 1.00 53.12 172 PRO A CA 1
ATOM 1338 C C . PRO A 1 172 ? 69.408 -4.679 -42.775 1.00 53.12 172 PRO A C 1
ATOM 1340 O O . PRO A 1 172 ? 68.246 -4.288 -42.653 1.00 53.12 172 PRO A O 1
ATOM 1343 N N . GLU A 1 173 ? 69.943 -5.458 -41.830 1.00 53.12 173 GLU A N 1
ATOM 1344 C CA . GLU A 1 173 ? 69.157 -5.913 -40.659 1.00 53.12 173 GLU A CA 1
ATOM 1345 C C . GLU A 1 173 ? 68.939 -4.832 -39.580 1.00 53.12 173 GLU A C 1
ATOM 1347 O O . GLU A 1 173 ? 67.997 -4.907 -38.790 1.00 53.12 173 GLU A O 1
ATOM 1352 N N . ILE A 1 174 ? 69.742 -3.764 -39.569 1.00 55.22 174 ILE A N 1
ATOM 1353 C CA . ILE A 1 174 ? 69.679 -2.743 -38.505 1.00 55.22 174 ILE A CA 1
ATOM 1354 C C . ILE A 1 174 ? 68.464 -1.807 -38.678 1.00 55.22 174 ILE A C 1
ATOM 1356 O O . ILE A 1 174 ? 67.875 -1.349 -37.697 1.00 55.22 174 ILE A O 1
ATOM 1360 N N . ALA A 1 175 ? 68.029 -1.551 -39.917 1.00 56.00 175 ALA A N 1
ATOM 1361 C CA . ALA A 1 175 ? 66.892 -0.665 -40.187 1.00 56.00 175 ALA A CA 1
ATOM 1362 C C . ALA A 1 175 ? 65.538 -1.307 -39.823 1.00 56.00 175 ALA A 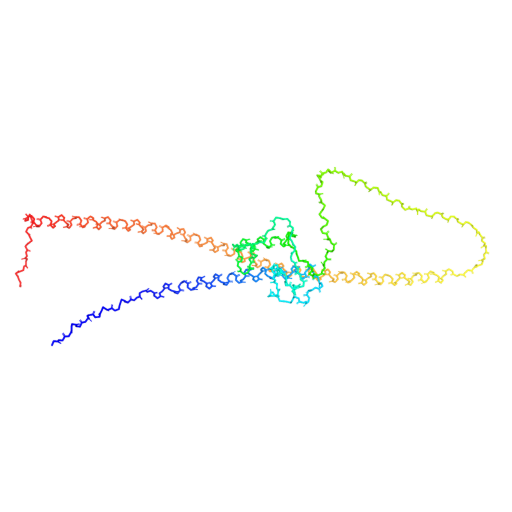C 1
ATOM 1364 O O . ALA A 1 175 ? 64.647 -0.620 -39.319 1.00 56.00 175 ALA A O 1
ATOM 1365 N N . GLY A 1 176 ? 65.400 -2.624 -40.020 1.00 59.62 176 GLY A N 1
ATOM 1366 C CA . GLY A 1 176 ? 64.199 -3.376 -39.647 1.00 59.62 176 GLY A CA 1
ATOM 1367 C C . GLY A 1 176 ? 64.002 -3.459 -38.132 1.00 59.62 176 GLY A C 1
ATOM 1368 O O . GLY A 1 176 ? 62.897 -3.228 -37.642 1.00 59.62 176 GLY A O 1
ATOM 1369 N N . MET A 1 177 ? 65.079 -3.686 -37.371 1.00 56.47 177 MET A N 1
ATOM 1370 C CA . MET A 1 177 ? 65.015 -3.765 -35.904 1.00 56.47 177 MET A CA 1
ATOM 1371 C C . MET A 1 177 ? 64.563 -2.442 -35.261 1.00 56.47 177 MET A C 1
ATOM 1373 O O . MET A 1 177 ? 63.712 -2.440 -34.371 1.00 56.47 177 MET A O 1
ATOM 1377 N N . MET A 1 178 ? 65.043 -1.305 -35.778 1.00 65.00 178 MET A N 1
ATOM 1378 C CA . MET A 1 178 ? 64.639 0.033 -35.317 1.00 65.00 178 MET A CA 1
ATOM 1379 C C . MET A 1 178 ? 63.171 0.365 -35.636 1.00 65.00 178 MET A C 1
ATOM 1381 O O . MET A 1 178 ? 62.532 1.122 -34.901 1.00 65.00 178 MET A O 1
ATOM 1385 N N . ALA A 1 179 ? 62.614 -0.179 -36.724 1.00 69.12 179 ALA A N 1
ATOM 1386 C CA . ALA A 1 179 ? 61.198 -0.012 -37.052 1.00 69.12 179 ALA A CA 1
ATOM 1387 C C . ALA A 1 179 ? 60.303 -0.804 -36.084 1.00 69.12 179 ALA A C 1
ATOM 1389 O O . ALA A 1 179 ? 59.326 -0.256 -35.573 1.00 69.12 179 ALA A O 1
ATOM 1390 N N . VAL A 1 180 ? 60.694 -2.041 -35.756 1.00 72.06 180 VAL A N 1
ATOM 1391 C CA . VAL A 1 180 ? 59.982 -2.896 -34.791 1.00 72.06 180 VAL A CA 1
ATOM 1392 C C . VAL A 1 180 ? 60.017 -2.298 -33.378 1.00 72.06 180 VAL A C 1
ATOM 1394 O O . VAL A 1 180 ? 58.998 -2.299 -32.686 1.00 72.06 180 VAL A O 1
ATOM 1397 N N . GLU A 1 181 ? 61.138 -1.707 -32.949 1.00 71.94 181 GLU A N 1
ATOM 1398 C CA . GLU A 1 181 ? 61.215 -1.022 -31.646 1.00 71.94 181 GLU A CA 1
ATOM 1399 C C . GLU A 1 181 ? 60.342 0.236 -31.573 1.00 71.94 181 GLU A C 1
ATOM 1401 O O . GLU A 1 181 ? 59.679 0.467 -30.558 1.00 71.94 181 GLU A O 1
ATOM 1406 N N . LYS A 1 182 ? 60.277 1.032 -32.650 1.00 79.00 182 LYS A N 1
ATOM 1407 C CA . LYS A 1 182 ? 59.378 2.197 -32.711 1.00 79.00 182 LYS A CA 1
ATOM 1408 C C . LYS A 1 182 ? 57.910 1.786 -32.652 1.00 79.00 182 LYS A C 1
ATOM 1410 O O . LYS A 1 182 ? 57.116 2.461 -31.994 1.00 79.00 182 LYS A O 1
ATOM 1415 N N . GLU A 1 183 ? 57.551 0.687 -33.308 1.00 77.94 183 GLU A N 1
ATOM 1416 C CA . GLU A 1 183 ? 56.191 0.156 -33.261 1.00 77.94 183 GLU A CA 1
ATOM 1417 C C . GLU A 1 183 ? 55.847 -0.368 -31.862 1.00 77.94 183 GLU A C 1
ATOM 1419 O O . GLU A 1 183 ? 54.797 -0.027 -31.316 1.00 77.94 183 GLU A O 1
ATOM 1424 N N . ARG A 1 184 ? 56.770 -1.092 -31.218 1.00 73.50 184 ARG A N 1
ATOM 1425 C CA . ARG A 1 184 ? 56.604 -1.576 -29.841 1.00 73.50 184 ARG A CA 1
ATOM 1426 C C . ARG A 1 184 ? 56.428 -0.430 -28.840 1.00 73.50 184 ARG A C 1
ATOM 1428 O O . ARG A 1 184 ? 55.501 -0.462 -28.035 1.00 73.50 184 ARG A O 1
ATOM 1435 N N . ALA A 1 185 ? 57.226 0.632 -28.957 1.00 79.06 185 ALA A N 1
ATOM 1436 C CA . ALA A 1 185 ? 57.104 1.822 -28.112 1.00 79.06 185 ALA A CA 1
ATOM 1437 C C . ALA A 1 185 ? 55.770 2.572 -28.308 1.00 79.06 185 ALA A C 1
ATOM 1439 O O . ALA A 1 185 ? 55.253 3.183 -27.368 1.00 79.06 185 ALA A O 1
ATOM 1440 N N . LYS A 1 186 ? 55.194 2.532 -29.518 1.00 83.75 186 LYS A N 1
ATOM 1441 C CA . LYS A 1 186 ? 53.857 3.077 -29.791 1.00 83.75 186 LYS A CA 1
ATOM 1442 C C . LYS A 1 186 ? 52.774 2.240 -29.102 1.00 83.75 186 LYS A C 1
ATOM 1444 O O . LYS A 1 186 ? 51.933 2.811 -28.408 1.00 83.75 186 LYS A O 1
ATOM 1449 N N . TRP A 1 187 ? 52.842 0.915 -29.228 1.00 77.62 187 TRP A N 1
ATOM 1450 C CA . TRP A 1 187 ? 51.913 -0.009 -28.570 1.00 77.62 187 TRP A CA 1
ATOM 1451 C C . TRP A 1 187 ? 51.975 0.075 -27.041 1.00 77.62 187 TRP A C 1
ATOM 1453 O O . TRP A 1 187 ? 50.933 0.012 -26.391 1.00 77.62 187 TRP A O 1
ATOM 1463 N N . ASP A 1 188 ? 53.155 0.279 -26.454 1.00 77.38 188 ASP A N 1
ATOM 1464 C CA . ASP A 1 188 ? 53.295 0.431 -25.001 1.00 77.38 188 ASP A CA 1
ATOM 1465 C C . ASP A 1 188 ? 52.688 1.751 -24.491 1.00 77.38 188 ASP A C 1
ATOM 1467 O O . ASP A 1 188 ? 52.027 1.763 -23.449 1.00 77.38 188 ASP A O 1
ATOM 1471 N N . LYS A 1 189 ? 52.810 2.854 -25.249 1.00 77.75 189 LYS A N 1
ATOM 1472 C CA . LYS A 1 189 ? 52.113 4.117 -24.931 1.00 77.75 189 LYS A CA 1
ATOM 1473 C C . LYS A 1 189 ? 50.594 3.977 -25.022 1.00 77.75 189 LYS A C 1
ATOM 1475 O O . LYS A 1 189 ? 49.887 4.488 -24.158 1.00 77.75 189 LYS A O 1
ATOM 1480 N N . GLU A 1 190 ? 50.099 3.282 -26.040 1.00 75.00 190 GLU A N 1
ATOM 1481 C CA . GLU A 1 190 ? 48.664 3.057 -26.247 1.00 75.00 190 GLU A CA 1
ATOM 1482 C C . GLU A 1 190 ? 48.075 2.088 -25.206 1.00 75.00 190 GLU A C 1
ATOM 1484 O O . GLU A 1 190 ? 46.966 2.285 -24.713 1.00 75.00 190 GLU A O 1
ATOM 1489 N N . ARG A 1 191 ? 48.848 1.091 -24.760 1.00 67.44 191 ARG A N 1
ATOM 1490 C CA . ARG A 1 191 ? 48.474 0.244 -23.616 1.00 67.44 191 ARG A CA 1
ATOM 1491 C C . ARG A 1 191 ? 48.440 1.022 -22.303 1.00 67.44 191 ARG A C 1
ATOM 1493 O O . ARG A 1 191 ? 47.527 0.807 -21.508 1.00 67.44 191 ARG A O 1
ATOM 1500 N N . GLY A 1 192 ? 49.385 1.937 -22.087 1.00 72.62 192 GLY A N 1
ATOM 1501 C CA . GLY A 1 192 ? 49.398 2.810 -20.910 1.00 72.62 192 GLY A CA 1
ATOM 1502 C C . GLY A 1 192 ? 48.143 3.684 -20.806 1.00 72.62 192 GLY A C 1
ATOM 1503 O O . GLY A 1 192 ? 47.525 3.747 -19.746 1.00 72.62 192 GLY A O 1
ATOM 1504 N N . THR A 1 193 ? 47.695 4.287 -21.912 1.00 69.25 193 THR A N 1
ATOM 1505 C CA . THR A 1 193 ? 46.491 5.141 -21.920 1.00 69.25 193 THR A CA 1
ATOM 1506 C C . THR A 1 193 ? 45.191 4.353 -21.720 1.00 69.25 193 THR A C 1
ATOM 1508 O O . THR A 1 193 ? 44.262 4.849 -21.075 1.00 69.25 193 THR A O 1
ATOM 1511 N N . ILE A 1 194 ? 45.116 3.115 -22.217 1.00 63.25 194 ILE A N 1
ATOM 1512 C CA . ILE A 1 194 ? 43.975 2.215 -21.976 1.00 63.25 194 ILE A CA 1
ATOM 1513 C C . ILE A 1 194 ? 43.904 1.805 -20.496 1.00 63.25 194 ILE A C 1
ATOM 1515 O O . ILE A 1 194 ? 42.823 1.800 -19.907 1.00 63.25 194 ILE A O 1
ATOM 1519 N N . LEU A 1 195 ? 45.043 1.515 -19.862 1.00 59.25 195 LEU A N 1
ATOM 1520 C CA . LEU A 1 195 ? 45.080 1.169 -18.437 1.00 59.25 195 LEU A CA 1
ATOM 1521 C C . LEU A 1 195 ? 44.747 2.372 -17.540 1.00 59.25 195 LEU A C 1
ATOM 1523 O O . LEU A 1 195 ? 43.989 2.225 -16.582 1.00 59.25 195 LEU A O 1
ATOM 1527 N N . ASP A 1 196 ? 45.218 3.573 -17.882 1.00 63.38 196 ASP A N 1
ATOM 1528 C CA . ASP A 1 196 ? 44.883 4.801 -17.146 1.00 63.38 196 ASP A CA 1
ATOM 1529 C C . ASP A 1 196 ? 43.398 5.175 -17.254 1.00 63.38 196 ASP A C 1
ATOM 1531 O O . ASP A 1 196 ? 42.801 5.669 -16.294 1.00 63.38 196 ASP A O 1
ATOM 1535 N N . THR A 1 197 ? 42.770 4.936 -18.409 1.00 60.53 197 THR A N 1
ATOM 1536 C CA . THR A 1 197 ? 41.326 5.169 -18.588 1.00 60.53 197 THR A CA 1
ATOM 1537 C C . THR A 1 197 ? 40.481 4.129 -17.852 1.00 60.53 197 THR A C 1
ATOM 1539 O O . THR A 1 197 ? 39.472 4.495 -17.244 1.00 60.53 197 THR A O 1
ATOM 1542 N N . GLN A 1 198 ? 40.914 2.864 -17.810 1.00 59.44 198 GLN A N 1
ATOM 1543 C CA . GLN A 1 198 ? 40.270 1.834 -16.988 1.00 59.44 198 GLN A CA 1
ATOM 1544 C C . GLN A 1 198 ? 40.406 2.120 -15.486 1.00 59.44 198 GLN A C 1
ATOM 1546 O O . GLN A 1 198 ? 39.412 2.027 -14.765 1.00 59.44 198 GLN A O 1
ATOM 1551 N N . ASN A 1 199 ? 41.582 2.547 -15.020 1.00 60.28 199 ASN A N 1
ATOM 1552 C CA . ASN A 1 199 ? 41.797 2.894 -13.613 1.00 60.28 199 ASN A CA 1
ATOM 1553 C C . ASN A 1 199 ? 40.987 4.129 -13.188 1.00 60.28 199 ASN A C 1
ATOM 1555 O O . ASN A 1 199 ? 40.338 4.094 -12.146 1.00 60.28 199 ASN A O 1
ATOM 1559 N N . LYS A 1 200 ? 40.898 5.170 -14.030 1.00 61.25 200 LYS A N 1
ATOM 1560 C CA . LYS A 1 200 ? 40.008 6.323 -13.773 1.00 61.25 200 LYS A CA 1
ATOM 1561 C C . LYS A 1 200 ? 38.529 5.933 -13.709 1.00 61.25 200 LYS A C 1
ATOM 1563 O O . LYS A 1 200 ? 37.782 6.495 -12.912 1.00 61.25 200 LYS A O 1
ATOM 1568 N N . SER A 1 201 ? 38.095 4.966 -14.521 1.00 56.25 201 SER A N 1
ATOM 1569 C CA . SER A 1 201 ? 36.733 4.425 -14.435 1.00 56.25 201 SER A CA 1
ATOM 1570 C C . SER A 1 201 ? 36.507 3.656 -13.127 1.00 56.25 201 SER A C 1
ATOM 1572 O O . SER A 1 201 ? 35.419 3.730 -12.561 1.00 56.25 201 SER A O 1
ATOM 1574 N N . LEU A 1 202 ? 37.514 2.935 -12.631 1.00 52.97 202 LEU A N 1
ATOM 1575 C CA . LEU A 1 202 ? 37.443 2.196 -11.366 1.00 52.97 202 LEU A CA 1
ATOM 1576 C C . LEU A 1 202 ? 37.410 3.130 -10.145 1.00 52.97 202 LEU A C 1
ATOM 1578 O O . LEU A 1 202 ? 36.651 2.881 -9.205 1.00 52.97 202 LEU A O 1
ATOM 1582 N N . ASP A 1 203 ? 38.150 4.238 -10.184 1.00 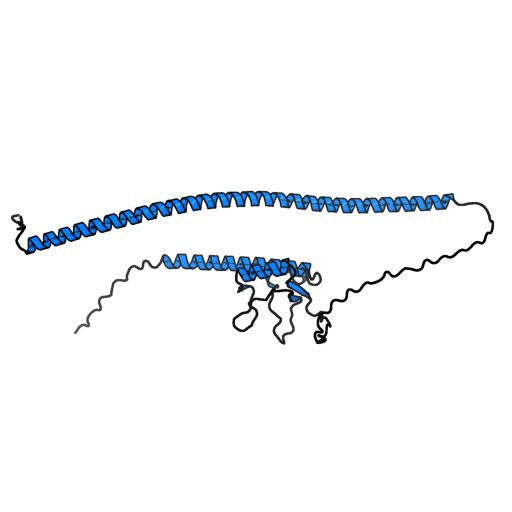52.25 203 ASP A N 1
ATOM 1583 C CA . ASP A 1 203 ? 38.115 5.279 -9.147 1.00 52.25 203 ASP A CA 1
ATOM 1584 C C . ASP A 1 203 ? 36.752 5.986 -9.079 1.00 52.25 203 ASP A C 1
ATOM 1586 O O . ASP A 1 203 ? 36.243 6.261 -7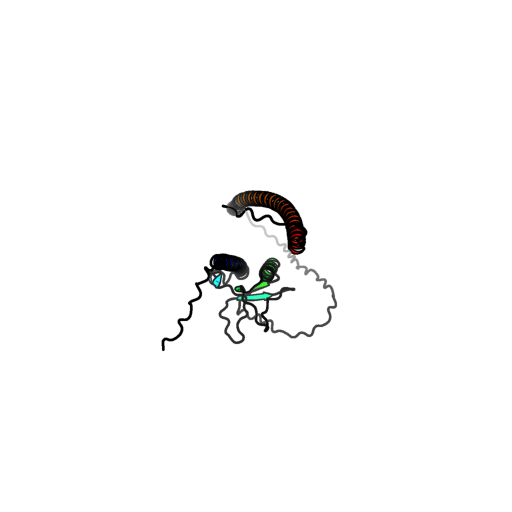.992 1.00 52.25 203 ASP A O 1
ATOM 1590 N N . LEU A 1 204 ? 36.092 6.211 -10.220 1.00 52.59 204 LEU A N 1
ATOM 1591 C CA . LEU A 1 204 ? 34.736 6.773 -10.248 1.00 52.59 204 LEU A CA 1
ATOM 1592 C C . LEU A 1 204 ? 33.694 5.801 -9.666 1.00 52.59 204 LEU A C 1
ATOM 1594 O O . LEU A 1 204 ? 32.849 6.212 -8.871 1.00 52.59 204 LEU A O 1
ATOM 1598 N N . TRP A 1 205 ? 33.791 4.505 -9.983 1.00 47.69 205 TRP A N 1
ATOM 1599 C CA . TRP A 1 205 ? 32.872 3.480 -9.463 1.00 47.69 205 TRP A CA 1
ATOM 1600 C C . TRP A 1 205 ? 33.061 3.200 -7.967 1.00 47.69 205 TRP A C 1
ATOM 1602 O O . TRP A 1 205 ? 32.100 2.892 -7.255 1.00 47.69 205 TRP A O 1
ATOM 1612 N N . THR A 1 206 ? 34.292 3.298 -7.464 1.00 51.16 206 THR A N 1
ATOM 1613 C CA . THR A 1 206 ? 34.566 3.152 -6.028 1.00 51.16 206 THR A CA 1
ATOM 1614 C C . THR A 1 206 ? 34.164 4.403 -5.252 1.00 51.16 206 THR A C 1
ATOM 1616 O O . THR A 1 206 ? 33.598 4.267 -4.166 1.00 51.16 206 THR A O 1
ATOM 1619 N N . SER A 1 207 ? 34.334 5.599 -5.825 1.00 41.84 207 SER A N 1
ATOM 1620 C CA . SER A 1 207 ? 33.851 6.850 -5.229 1.00 41.84 207 SER A CA 1
ATOM 1621 C C . SER A 1 207 ? 32.320 6.872 -5.110 1.00 41.84 207 SER A C 1
ATOM 1623 O O . SER A 1 207 ? 31.793 7.153 -4.033 1.00 41.84 207 SER A O 1
ATOM 1625 N N . GLU A 1 208 ? 31.587 6.447 -6.145 1.00 42.31 208 GLU A N 1
ATOM 1626 C CA . GLU A 1 208 ? 30.117 6.365 -6.114 1.00 42.31 208 GLU A CA 1
ATOM 1627 C C . GLU A 1 208 ? 29.610 5.364 -5.054 1.00 42.31 208 GLU A C 1
ATOM 1629 O O . GLU A 1 208 ? 28.637 5.630 -4.344 1.00 42.31 208 GLU A O 1
ATOM 1634 N N . ARG A 1 209 ? 30.332 4.256 -4.833 1.00 46.09 209 ARG A N 1
ATOM 1635 C CA . ARG A 1 209 ? 30.011 3.283 -3.774 1.00 46.09 209 ARG A CA 1
ATOM 1636 C C . ARG A 1 209 ? 30.181 3.859 -2.357 1.00 46.09 209 ARG A C 1
ATOM 1638 O O . ARG A 1 209 ? 29.409 3.487 -1.477 1.00 46.09 209 ARG A O 1
ATOM 1645 N N . VAL A 1 210 ? 31.130 4.773 -2.132 1.00 49.12 210 VAL A N 1
ATOM 1646 C CA . VAL A 1 210 ? 31.366 5.416 -0.820 1.00 49.12 210 VAL A CA 1
ATOM 1647 C C . VAL A 1 210 ? 30.295 6.465 -0.488 1.00 49.12 210 VAL A C 1
ATOM 1649 O O . VAL A 1 210 ? 29.925 6.620 0.676 1.00 49.12 210 VAL A O 1
ATOM 1652 N N . PHE A 1 211 ? 29.718 7.137 -1.489 1.00 49.97 211 PHE A N 1
ATOM 1653 C CA . PHE A 1 211 ? 28.585 8.046 -1.260 1.00 49.97 211 PHE A CA 1
ATOM 1654 C C . PHE A 1 211 ? 27.282 7.298 -0.931 1.00 49.97 211 PHE A C 1
ATOM 1656 O O . PHE A 1 211 ? 26.485 7.775 -0.121 1.00 49.97 211 PHE A O 1
ATOM 1663 N N . PHE A 1 212 ? 27.077 6.098 -1.483 1.00 49.84 212 PHE A N 1
ATOM 1664 C CA . PHE A 1 212 ? 25.897 5.284 -1.173 1.00 49.84 212 PHE A CA 1
ATOM 1665 C C . PHE A 1 212 ? 25.939 4.636 0.221 1.00 49.84 212 PHE A C 1
ATOM 1667 O O . PHE A 1 212 ? 24.887 4.468 0.840 1.00 49.84 212 PHE A O 1
ATOM 1674 N N . THR A 1 213 ? 27.113 4.299 0.764 1.00 56.25 213 THR A N 1
ATOM 1675 C CA . THR A 1 213 ? 27.208 3.664 2.094 1.00 56.25 213 THR A CA 1
ATOM 1676 C C . THR A 1 213 ? 26.858 4.612 3.241 1.00 56.25 213 THR A C 1
ATOM 1678 O O . THR A 1 213 ? 26.240 4.172 4.211 1.00 56.25 213 THR A O 1
ATOM 1681 N N . GLY A 1 214 ? 27.165 5.909 3.121 1.00 65.00 214 GLY A N 1
ATOM 1682 C CA . GLY A 1 214 ? 26.786 6.913 4.125 1.00 65.00 214 GLY A CA 1
ATOM 1683 C C . GLY A 1 214 ? 25.267 7.023 4.314 1.00 65.00 214 GLY A C 1
ATOM 1684 O O . GLY A 1 214 ? 24.780 7.052 5.444 1.00 65.00 214 GLY A O 1
ATOM 1685 N N . GLY A 1 215 ? 24.506 6.976 3.215 1.00 76.31 215 GLY A N 1
ATOM 1686 C CA . GLY A 1 215 ? 23.040 6.976 3.267 1.00 76.31 215 GLY A CA 1
ATOM 1687 C C . GLY A 1 215 ? 22.456 5.695 3.870 1.00 76.31 215 GLY A C 1
ATOM 1688 O O . GLY A 1 215 ? 21.420 5.737 4.533 1.00 76.31 215 GLY A O 1
ATOM 1689 N N . VAL A 1 216 ? 23.125 4.551 3.693 1.00 79.06 216 VAL A N 1
ATOM 1690 C CA . VAL A 1 216 ? 22.680 3.271 4.267 1.00 79.06 216 VAL A CA 1
ATOM 1691 C C . VAL A 1 216 ? 22.810 3.262 5.791 1.00 79.06 216 VAL A C 1
ATOM 1693 O O . VAL A 1 216 ? 21.886 2.808 6.463 1.00 79.06 216 VAL A O 1
ATOM 1696 N N . GLU A 1 217 ? 23.907 3.774 6.352 1.00 85.44 217 GLU A N 1
ATOM 1697 C CA . GLU A 1 217 ? 24.076 3.825 7.813 1.00 85.44 217 GLU A CA 1
ATOM 1698 C C . GLU A 1 217 ? 23.106 4.815 8.476 1.00 85.44 217 GLU A C 1
ATOM 1700 O O . GLU A 1 217 ? 22.503 4.492 9.501 1.00 85.44 217 GLU A O 1
ATOM 1705 N N . GLU A 1 218 ? 22.843 5.967 7.850 1.00 87.25 218 GLU A N 1
ATOM 1706 C CA . GLU A 1 218 ? 21.813 6.898 8.330 1.00 87.25 218 GLU A CA 1
ATOM 1707 C C . GLU A 1 218 ? 20.413 6.257 8.310 1.00 87.25 218 GLU A C 1
ATOM 1709 O O . GLU A 1 218 ? 19.629 6.406 9.252 1.00 87.25 218 GLU A O 1
ATOM 1714 N N . LEU A 1 219 ? 20.088 5.501 7.256 1.00 79.62 219 LEU A N 1
ATOM 1715 C CA . LEU A 1 219 ? 18.819 4.779 7.169 1.00 79.62 219 LEU A CA 1
ATOM 1716 C C . LEU A 1 219 ? 18.712 3.673 8.222 1.00 79.62 219 LEU A C 1
ATOM 1718 O O . LEU A 1 219 ? 17.652 3.540 8.834 1.00 79.62 219 LEU A O 1
ATOM 1722 N N . LYS A 1 220 ? 19.783 2.914 8.480 1.00 89.81 220 LYS A N 1
ATOM 1723 C CA . LYS A 1 220 ? 19.809 1.904 9.552 1.00 89.81 220 LYS A CA 1
ATOM 1724 C C . LYS A 1 220 ? 19.560 2.533 10.918 1.00 89.81 220 LYS A C 1
ATOM 1726 O O . LYS A 1 220 ? 18.752 2.009 11.683 1.00 89.81 220 LYS A O 1
ATOM 1731 N N . GLN A 1 221 ? 20.195 3.669 11.199 1.00 94.31 221 GLN A N 1
ATOM 1732 C CA . GLN A 1 221 ? 19.987 4.401 12.445 1.00 94.31 221 GLN A CA 1
ATOM 1733 C C . GLN A 1 221 ? 18.532 4.877 12.577 1.00 94.31 221 GLN A C 1
ATOM 1735 O O . GLN A 1 221 ? 17.898 4.639 13.603 1.00 94.31 221 GLN A O 1
ATOM 1740 N N . LYS A 1 222 ? 17.953 5.447 11.512 1.00 87.62 222 LYS A N 1
ATOM 1741 C CA . LYS A 1 222 ? 16.537 5.858 11.496 1.00 87.62 222 LYS A CA 1
ATOM 1742 C C . LYS A 1 222 ? 15.565 4.688 11.649 1.00 87.62 222 LYS A C 1
ATOM 1744 O O . LYS A 1 222 ? 14.492 4.871 12.219 1.00 87.62 222 LYS A O 1
ATOM 1749 N N . ILE A 1 223 ? 15.888 3.513 11.106 1.00 90.19 223 ILE A N 1
ATOM 1750 C CA . ILE A 1 223 ? 15.083 2.296 11.293 1.00 90.19 223 ILE A CA 1
ATOM 1751 C C . ILE A 1 223 ? 15.120 1.890 12.763 1.00 90.19 223 ILE A C 1
ATOM 1753 O O . ILE A 1 223 ? 14.063 1.744 13.368 1.00 90.19 223 ILE A O 1
ATOM 1757 N N . LYS A 1 224 ? 16.313 1.830 13.358 1.00 94.75 224 LYS A N 1
ATOM 1758 C CA . LYS A 1 224 ? 16.486 1.493 14.771 1.00 94.75 224 LYS A CA 1
ATOM 1759 C C . LYS A 1 224 ? 15.729 2.449 15.698 1.00 94.75 224 LYS A C 1
ATOM 1761 O O . LYS A 1 224 ? 14.987 2.002 16.561 1.00 94.75 224 LYS A O 1
ATOM 1766 N N . GLU A 1 225 ? 15.839 3.757 15.475 1.00 95.00 225 GLU A N 1
ATOM 1767 C CA . GLU A 1 225 ? 15.098 4.763 16.253 1.00 95.00 225 GLU A CA 1
ATOM 1768 C C . GLU A 1 225 ? 13.578 4.590 16.144 1.00 95.00 225 GLU A C 1
ATOM 1770 O O . GLU A 1 225 ? 12.847 4.797 17.116 1.00 95.00 225 GLU A O 1
ATOM 1775 N N . LYS A 1 226 ? 13.082 4.203 14.962 1.00 91.56 226 LYS A N 1
ATOM 1776 C CA . LYS A 1 226 ? 11.659 3.911 14.766 1.00 91.56 226 LYS A CA 1
ATOM 1777 C C . LYS A 1 226 ? 11.240 2.620 15.458 1.00 91.56 226 LYS A C 1
ATOM 1779 O O . LYS A 1 226 ? 10.145 2.599 16.015 1.00 91.56 226 LYS A O 1
ATOM 1784 N N . ASP A 1 227 ? 12.078 1.591 15.451 1.00 93.75 227 ASP A N 1
ATOM 1785 C CA . ASP A 1 227 ? 11.811 0.332 16.151 1.00 93.75 227 ASP A CA 1
ATOM 1786 C C . ASP A 1 227 ? 11.751 0.551 17.672 1.00 93.75 227 ASP A C 1
ATOM 1788 O O . ASP A 1 227 ? 10.774 0.150 18.309 1.00 93.75 227 ASP A O 1
ATOM 1792 N N . ASP A 1 228 ? 12.695 1.312 18.235 1.00 95.88 228 ASP A N 1
ATOM 1793 C CA . ASP A 1 228 ? 12.694 1.693 19.656 1.00 95.88 228 ASP A CA 1
ATOM 1794 C C . ASP A 1 228 ? 11.437 2.519 20.016 1.00 95.88 228 ASP A C 1
ATOM 1796 O O . ASP A 1 228 ? 10.795 2.322 21.056 1.00 95.88 228 ASP A O 1
ATOM 1800 N N . ALA A 1 229 ? 11.029 3.440 19.133 1.00 94.31 229 ALA A N 1
ATOM 1801 C CA . ALA A 1 229 ? 9.804 4.219 19.312 1.00 94.31 229 ALA A CA 1
ATOM 1802 C C . ALA A 1 229 ? 8.537 3.345 19.246 1.00 94.31 229 ALA A C 1
ATOM 1804 O O . ALA A 1 229 ? 7.588 3.577 20.005 1.00 94.31 229 ALA A O 1
ATOM 1805 N N . LEU A 1 230 ? 8.511 2.338 18.367 1.00 92.62 230 LEU A N 1
ATOM 1806 C CA . LEU A 1 230 ? 7.412 1.377 18.264 1.00 92.62 230 LEU A CA 1
ATOM 1807 C C . LEU A 1 230 ? 7.302 0.513 19.524 1.00 92.62 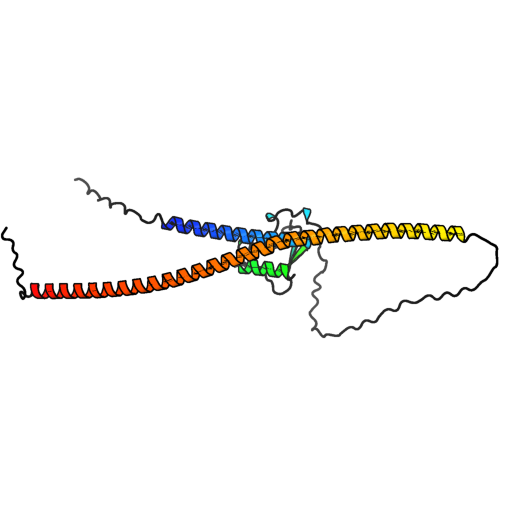230 LEU A C 1
ATOM 1809 O O . LEU A 1 230 ? 6.188 0.306 20.014 1.00 92.62 230 LEU A O 1
ATOM 1813 N N . GLU A 1 231 ? 8.424 0.068 20.089 1.00 97.31 231 GLU A N 1
ATOM 1814 C CA . GLU A 1 231 ? 8.438 -0.697 21.340 1.00 97.31 231 GLU A CA 1
ATOM 1815 C C . GLU A 1 231 ? 7.893 0.133 22.514 1.00 97.31 231 GLU A C 1
ATOM 1817 O O . GLU A 1 231 ? 7.005 -0.318 23.249 1.00 97.31 231 GLU A O 1
ATOM 1822 N N . LYS A 1 232 ? 8.311 1.400 22.626 1.00 97.38 232 LYS A N 1
ATOM 1823 C CA . LYS A 1 232 ? 7.790 2.331 23.640 1.00 97.38 232 LYS A CA 1
ATOM 1824 C C . LYS A 1 232 ? 6.279 2.561 23.510 1.00 97.38 232 LYS A C 1
ATOM 1826 O O . LYS A 1 232 ? 5.564 2.588 24.516 1.00 97.38 232 LYS A O 1
ATOM 1831 N N . LEU A 1 233 ? 5.768 2.703 22.285 1.00 95.44 233 LEU A N 1
ATOM 1832 C CA . LEU A 1 233 ? 4.326 2.831 22.042 1.00 95.44 233 LEU A CA 1
ATOM 1833 C C . LEU A 1 233 ? 3.567 1.543 22.395 1.00 95.44 233 LEU A C 1
ATOM 1835 O O . LEU A 1 233 ? 2.459 1.610 22.936 1.00 95.44 233 LEU A O 1
ATOM 1839 N N . ALA A 1 234 ? 4.149 0.370 22.138 1.00 95.69 234 ALA A N 1
ATOM 1840 C CA . ALA A 1 234 ? 3.550 -0.911 22.505 1.00 95.69 234 ALA A CA 1
ATOM 1841 C C . ALA A 1 234 ? 3.425 -1.073 24.033 1.00 95.69 234 ALA A C 1
ATOM 1843 O O . ALA A 1 234 ? 2.372 -1.498 24.532 1.00 95.69 234 ALA A O 1
ATOM 1844 N N . GLU A 1 235 ? 4.453 -0.675 24.786 1.00 97.88 235 GLU A N 1
ATOM 1845 C CA . GLU A 1 235 ? 4.432 -0.594 26.253 1.00 97.88 235 GLU A CA 1
ATOM 1846 C C . GLU A 1 235 ? 3.326 0.349 26.761 1.00 97.88 235 GLU A C 1
ATOM 1848 O O . GLU A 1 235 ? 2.530 -0.022 27.636 1.00 97.88 235 GLU A O 1
ATOM 1853 N N . GLU A 1 236 ? 3.209 1.546 26.178 1.00 97.69 236 GLU A N 1
ATOM 1854 C CA . GLU A 1 236 ? 2.173 2.513 26.554 1.00 97.69 236 GLU A CA 1
ATOM 1855 C C . GLU A 1 236 ? 0.761 1.964 26.293 1.00 97.69 236 GLU A C 1
ATOM 1857 O O . GLU A 1 236 ? -0.119 2.057 27.159 1.00 97.69 236 GLU A O 1
ATOM 1862 N N . LEU A 1 237 ? 0.538 1.322 25.142 1.00 96.62 237 LEU A N 1
ATOM 1863 C CA . LEU A 1 237 ? -0.739 0.679 24.819 1.00 96.62 237 LEU A CA 1
ATOM 1864 C C . LEU A 1 237 ? -1.074 -0.452 25.797 1.00 96.62 237 LEU A C 1
ATOM 1866 O O . LEU A 1 237 ? -2.227 -0.583 26.226 1.00 96.62 237 LEU A O 1
ATOM 1870 N N . LYS A 1 238 ? -0.081 -1.247 26.204 1.00 97.19 238 LYS A N 1
ATOM 1871 C CA . LYS A 1 238 ? -0.251 -2.300 27.214 1.00 97.19 238 LYS A CA 1
ATOM 1872 C C . LYS A 1 238 ? -0.656 -1.709 28.566 1.00 97.19 238 LYS A C 1
ATOM 1874 O O . LYS A 1 238 ? -1.570 -2.234 29.212 1.00 97.19 238 LYS A O 1
ATOM 1879 N N . ASN A 1 239 ? -0.046 -0.597 28.968 1.00 97.19 239 ASN A N 1
ATOM 1880 C CA . ASN A 1 239 ? -0.391 0.111 30.199 1.00 97.19 239 ASN A CA 1
ATOM 1881 C C . ASN A 1 239 ? -1.792 0.737 30.130 1.00 97.19 239 ASN A C 1
ATOM 1883 O O . ASN A 1 239 ? -2.601 0.494 31.030 1.00 97.19 239 ASN A O 1
ATOM 1887 N N . ARG A 1 240 ? -2.145 1.417 29.032 1.00 97.50 240 ARG A N 1
ATOM 1888 C CA . ARG A 1 240 ? -3.508 1.940 28.803 1.00 97.50 240 ARG A CA 1
ATOM 1889 C C . ARG A 1 240 ? -4.569 0.842 28.801 1.00 97.50 240 ARG A C 1
ATOM 1891 O O . ARG A 1 240 ? -5.661 1.022 29.334 1.00 97.50 240 ARG A O 1
ATOM 1898 N N . LYS A 1 241 ? -4.262 -0.338 28.260 1.00 97.62 241 LYS A N 1
ATOM 1899 C CA . LYS A 1 241 ? -5.182 -1.485 28.301 1.00 97.62 241 LYS A CA 1
ATOM 1900 C C . LYS A 1 241 ? -5.434 -1.964 29.735 1.00 97.62 241 LYS A C 1
ATOM 1902 O O . LYS A 1 241 ? -6.566 -2.319 30.072 1.00 97.62 241 LYS A O 1
ATOM 1907 N N . ARG A 1 242 ? -4.407 -1.959 30.593 1.00 97.81 242 ARG A N 1
ATOM 1908 C CA . ARG A 1 242 ? -4.533 -2.307 32.021 1.00 97.81 242 ARG A CA 1
ATOM 1909 C C . ARG A 1 242 ? -5.355 -1.269 32.785 1.00 97.81 242 ARG A C 1
ATOM 1911 O O . ARG A 1 242 ? -6.243 -1.662 33.542 1.00 97.81 242 ARG A O 1
ATOM 1918 N N . THR A 1 243 ? -5.109 0.024 32.569 1.00 97.69 243 THR A N 1
ATOM 1919 C CA . THR A 1 243 ? -5.884 1.094 33.223 1.00 97.69 243 THR A CA 1
ATOM 1920 C C . THR A 1 243 ? -7.345 1.055 32.789 1.00 97.69 243 THR A C 1
ATOM 1922 O O . THR A 1 243 ? -8.230 1.073 33.640 1.00 97.69 243 THR A O 1
ATOM 1925 N N . LEU A 1 244 ? -7.616 0.859 31.495 1.00 97.19 244 LEU A N 1
ATOM 1926 C CA . LEU A 1 244 ? -8.977 0.708 30.983 1.00 97.19 244 LEU A CA 1
ATOM 1927 C C . LEU A 1 244 ? -9.702 -0.489 31.615 1.00 97.19 244 LEU A C 1
ATOM 1929 O O . LEU A 1 244 ? -10.888 -0.399 31.933 1.00 97.19 244 LEU A O 1
ATOM 1933 N N . LYS A 1 245 ? -9.003 -1.613 31.824 1.00 98.06 245 LYS A N 1
ATOM 1934 C CA . LYS A 1 245 ? -9.569 -2.779 32.519 1.00 98.06 245 LYS A CA 1
ATOM 1935 C C . LYS A 1 245 ? -9.947 -2.442 33.967 1.00 98.06 245 LYS A C 1
ATOM 1937 O O . LYS A 1 245 ? -11.027 -2.835 34.395 1.00 98.06 245 LYS A O 1
ATOM 1942 N N . ARG A 1 246 ? -9.099 -1.700 34.691 1.00 98.12 246 ARG A N 1
ATOM 1943 C CA . ARG A 1 246 ? -9.374 -1.256 36.069 1.00 98.12 246 ARG A CA 1
ATOM 1944 C C . ARG A 1 246 ? -10.597 -0.341 36.131 1.00 98.12 246 ARG A C 1
ATOM 1946 O O . ARG A 1 246 ? -11.525 -0.637 36.873 1.00 98.12 246 ARG A O 1
ATOM 1953 N N . VAL A 1 247 ? -10.646 0.682 35.276 1.00 98.19 247 VAL A N 1
ATOM 1954 C CA . VAL A 1 247 ? -11.774 1.628 35.200 1.00 98.19 247 VAL A CA 1
ATOM 1955 C C . VAL A 1 247 ? -13.091 0.910 34.881 1.00 98.19 247 VAL A C 1
ATOM 1957 O O . VAL A 1 247 ? -14.129 1.224 35.458 1.00 98.19 247 VAL A O 1
ATOM 1960 N N . LYS A 1 248 ? -13.073 -0.096 33.995 1.00 97.69 248 LYS A N 1
ATOM 1961 C CA . LYS A 1 248 ? -14.269 -0.907 33.705 1.00 97.69 248 LYS A CA 1
ATOM 1962 C C . LYS A 1 248 ? -14.768 -1.683 34.923 1.00 97.69 248 LYS A C 1
ATOM 1964 O O . LYS A 1 248 ? -15.978 -1.816 35.092 1.00 97.69 248 LYS A O 1
ATOM 1969 N N . GLU A 1 249 ? -13.865 -2.197 35.749 1.00 98.50 249 GLU A N 1
ATOM 1970 C CA . GLU A 1 249 ? -14.243 -2.951 36.944 1.00 98.50 249 GLU A CA 1
ATOM 1971 C C . GLU A 1 249 ? -14.733 -2.029 38.069 1.00 98.50 249 GLU A C 1
ATOM 1973 O O . GLU A 1 249 ? -15.747 -2.319 38.701 1.00 98.50 249 GLU A O 1
ATOM 1978 N N . GLU A 1 250 ? -14.104 -0.863 38.240 1.00 98.44 250 GLU A N 1
ATOM 1979 C CA . GLU A 1 250 ? -14.589 0.193 39.139 1.00 98.44 250 GLU A CA 1
ATOM 1980 C C . GLU A 1 250 ? -15.995 0.659 38.746 1.00 98.44 250 GLU A C 1
ATOM 1982 O O . GLU A 1 250 ? -16.884 0.706 39.598 1.00 98.44 250 GLU A O 1
ATOM 1987 N N . LYS A 1 251 ? -16.238 0.905 37.450 1.00 98.12 251 LYS A N 1
ATOM 1988 C CA . LYS A 1 251 ? -17.568 1.249 36.927 1.00 98.12 251 LYS A CA 1
ATOM 1989 C C . LYS A 1 251 ? -18.614 0.197 37.306 1.00 98.12 251 LYS A C 1
ATOM 1991 O O . LYS A 1 251 ? -19.668 0.551 37.826 1.00 98.12 251 LYS A O 1
ATOM 1996 N N . ARG A 1 252 ? -18.317 -1.091 37.101 1.00 97.62 252 ARG A N 1
ATOM 1997 C CA . ARG A 1 252 ? -19.217 -2.192 37.496 1.00 97.62 252 ARG A CA 1
ATOM 1998 C C . ARG A 1 252 ? -19.478 -2.210 39.002 1.00 97.62 252 ARG A C 1
ATOM 2000 O O . ARG A 1 252 ? -20.593 -2.505 39.428 1.00 97.62 252 ARG A O 1
ATOM 2007 N N . GLY A 1 253 ? -18.466 -1.906 39.814 1.00 97.94 253 GLY A N 1
ATOM 2008 C CA . GLY A 1 253 ? -18.608 -1.776 41.265 1.00 97.94 253 GLY A CA 1
ATOM 2009 C C . GLY A 1 253 ? -19.557 -0.643 41.660 1.00 97.94 253 GLY A C 1
ATOM 2010 O O . GLY A 1 253 ? -20.451 -0.849 42.481 1.00 97.94 253 GLY A O 1
ATOM 2011 N N . VAL A 1 254 ? -19.408 0.529 41.038 1.00 98.38 254 VAL A N 1
ATOM 2012 C CA . VAL A 1 254 ? -20.296 1.684 41.249 1.00 98.38 254 VAL A CA 1
ATOM 2013 C C . VAL A 1 254 ? -21.726 1.370 40.806 1.00 98.38 254 VAL A C 1
ATOM 2015 O O . VAL A 1 254 ? -22.658 1.639 41.557 1.00 98.38 254 VAL A O 1
ATOM 2018 N N . GLU A 1 255 ? -21.914 0.730 39.649 1.00 98.31 255 GLU A N 1
ATOM 2019 C CA . GLU A 1 255 ? -23.239 0.316 39.159 1.00 98.31 255 GLU A CA 1
ATOM 2020 C C . GLU A 1 255 ? -23.949 -0.635 40.137 1.00 98.31 255 GLU A C 1
ATOM 2022 O O . GLU A 1 255 ? -25.144 -0.477 40.394 1.00 98.31 255 GLU A O 1
ATOM 2027 N N . LYS A 1 256 ? -23.223 -1.588 40.740 1.00 98.56 256 LYS A N 1
ATOM 2028 C CA . LYS A 1 256 ? -23.782 -2.482 41.769 1.00 98.56 256 LYS A CA 1
ATOM 2029 C C . LYS A 1 256 ? -24.225 -1.721 43.020 1.00 98.56 256 LYS A C 1
ATOM 2031 O O . LYS A 1 256 ? -25.325 -1.967 43.507 1.00 98.56 256 LYS A O 1
ATOM 2036 N N . ARG A 1 257 ? -23.397 -0.796 43.520 1.00 98.50 257 ARG A N 1
ATOM 2037 C CA . ARG A 1 257 ? -23.733 0.035 44.693 1.00 98.50 257 ARG A CA 1
ATOM 2038 C C . ARG A 1 257 ? -24.937 0.930 44.419 1.00 98.50 257 ARG A C 1
ATOM 2040 O O . ARG A 1 257 ? -25.818 1.031 45.263 1.00 98.50 257 ARG A O 1
ATOM 2047 N N . LEU A 1 258 ? -25.000 1.526 43.227 1.00 98.50 258 LEU A N 1
ATOM 2048 C CA . LEU A 1 258 ? -26.131 2.348 42.805 1.00 98.50 258 LEU A CA 1
ATOM 2049 C C . LEU A 1 258 ? -27.424 1.528 42.758 1.00 98.50 258 LEU A C 1
ATOM 2051 O O . LEU A 1 258 ? -28.451 1.978 43.258 1.00 98.50 258 LEU A O 1
ATOM 2055 N N . LYS A 1 259 ? -27.367 0.308 42.206 1.00 98.25 259 LYS A N 1
ATOM 2056 C CA . LYS A 1 259 ? -28.514 -0.606 42.195 1.00 98.25 259 LYS A CA 1
ATOM 2057 C C . LYS A 1 259 ? -28.974 -0.949 43.614 1.00 98.25 259 LYS A C 1
ATOM 2059 O O . LYS A 1 259 ? -30.160 -0.835 43.892 1.00 98.25 259 LYS A O 1
ATOM 2064 N N . GLN A 1 260 ? -28.047 -1.303 44.505 1.00 98.56 260 GLN A N 1
ATOM 2065 C CA . GLN A 1 260 ? -28.366 -1.613 45.900 1.00 98.56 260 GLN A CA 1
ATOM 2066 C C . GLN A 1 260 ? -29.024 -0.423 46.616 1.00 98.56 260 GLN A C 1
ATOM 2068 O O . GLN A 1 260 ? -30.070 -0.593 47.234 1.00 98.56 260 GLN A O 1
ATOM 2073 N N . ALA A 1 261 ? -28.459 0.781 46.486 1.00 98.44 261 ALA A N 1
ATOM 2074 C CA . ALA A 1 261 ? -29.041 1.989 47.066 1.00 98.44 261 ALA A CA 1
ATOM 2075 C C . ALA A 1 261 ? -30.455 2.255 46.520 1.00 98.44 261 ALA A C 1
ATOM 2077 O O . ALA A 1 261 ? -31.356 2.628 47.267 1.00 98.44 261 ALA A O 1
ATOM 2078 N N . ASN A 1 262 ? -30.677 2.016 45.225 1.00 98.38 262 ASN A N 1
ATOM 2079 C CA . ASN A 1 262 ? -31.994 2.173 44.616 1.00 98.38 262 ASN A CA 1
ATOM 2080 C C . ASN A 1 262 ? -33.006 1.131 45.134 1.00 98.38 262 ASN A C 1
ATOM 2082 O O . ASN A 1 262 ? -34.158 1.473 45.399 1.00 98.38 262 ASN A O 1
ATOM 2086 N N . ASP A 1 263 ? -32.576 -0.117 45.336 1.00 98.50 263 ASP A N 1
ATOM 2087 C CA . ASP A 1 263 ? -33.401 -1.176 45.930 1.00 98.50 263 ASP A CA 1
ATOM 2088 C C . ASP A 1 263 ? -33.763 -0.852 47.398 1.00 98.50 263 ASP A C 1
ATOM 2090 O O . ASP A 1 263 ? -34.904 -1.063 47.823 1.00 98.50 263 ASP A O 1
ATOM 2094 N N . GLU A 1 264 ? -32.828 -0.283 48.168 1.00 98.50 264 GLU A N 1
ATOM 2095 C CA . GLU A 1 264 ? -33.054 0.194 49.542 1.00 98.50 264 GLU A CA 1
ATOM 2096 C C . GLU A 1 264 ? -34.042 1.368 49.591 1.00 98.50 264 GLU A C 1
ATOM 2098 O O . GLU A 1 264 ? -34.971 1.357 50.405 1.00 98.50 264 GLU A O 1
ATOM 2103 N N . ILE A 1 265 ? -33.909 2.336 48.678 1.00 98.25 265 ILE A N 1
ATOM 2104 C CA . ILE A 1 265 ? -34.862 3.446 48.525 1.00 98.25 265 ILE A CA 1
ATOM 2105 C C . ILE A 1 265 ? -36.264 2.911 48.211 1.00 98.25 265 ILE A C 1
ATOM 2107 O O . ILE A 1 265 ? -37.244 3.340 48.823 1.00 98.25 265 ILE A O 1
ATOM 2111 N N . GLU A 1 266 ? -36.395 1.956 47.288 1.00 98.31 266 GLU A N 1
ATOM 2112 C CA . GLU A 1 266 ? -37.698 1.367 46.959 1.00 98.31 266 GLU A CA 1
ATOM 2113 C C . GLU A 1 266 ? -38.292 0.565 48.124 1.00 98.31 266 GLU A C 1
ATOM 2115 O O . GLU A 1 266 ? -39.504 0.629 48.366 1.00 98.31 266 GLU A O 1
ATOM 2120 N N . LYS A 1 267 ? -37.458 -0.139 48.899 1.00 98.12 267 LYS A N 1
ATOM 2121 C CA . LYS A 1 267 ? -37.882 -0.790 50.146 1.00 98.12 267 LYS A CA 1
ATOM 2122 C C . LYS A 1 267 ? -38.408 0.237 51.150 1.00 98.12 267 LYS A C 1
ATOM 2124 O O . LYS A 1 267 ? -39.494 0.039 51.696 1.00 98.12 267 LYS A O 1
ATOM 2129 N N . PHE A 1 268 ? -37.695 1.344 51.348 1.00 97.81 268 PHE A N 1
ATOM 2130 C CA . PHE A 1 268 ? -38.119 2.420 52.243 1.00 97.81 268 PHE A CA 1
ATOM 2131 C C . PHE A 1 268 ? -39.451 3.040 51.793 1.00 97.81 268 PHE A C 1
ATOM 2133 O O . PHE A 1 268 ? -40.394 3.116 52.580 1.00 97.81 268 PHE A O 1
ATOM 2140 N N . LYS A 1 269 ? -39.601 3.357 50.499 1.00 96.56 269 LYS A N 1
ATOM 2141 C CA . LYS A 1 269 ? -40.871 3.849 49.929 1.00 96.56 269 LYS A CA 1
ATOM 2142 C C . LYS A 1 269 ? -42.041 2.888 50.159 1.00 96.56 269 LYS A C 1
ATOM 2144 O O . LYS A 1 269 ? -43.178 3.329 50.312 1.00 96.56 269 LYS A O 1
ATOM 2149 N N . ARG A 1 270 ? -41.812 1.569 50.136 1.00 97.44 270 ARG A N 1
ATOM 2150 C CA . ARG A 1 270 ? -42.857 0.576 50.457 1.00 97.44 270 ARG A CA 1
ATOM 2151 C C . ARG A 1 270 ? -43.253 0.623 51.933 1.00 97.44 270 ARG A C 1
ATOM 2153 O O . ARG A 1 270 ? -44.446 0.588 52.208 1.00 97.44 270 ARG A O 1
ATOM 2160 N N . LEU A 1 271 ? -42.291 0.744 52.848 1.00 97.12 271 LEU A N 1
ATOM 2161 C CA . LEU A 1 271 ? -42.564 0.854 54.287 1.00 97.12 271 LEU A CA 1
ATOM 2162 C C . LEU A 1 271 ? -43.352 2.125 54.629 1.00 97.12 271 LEU A C 1
ATOM 2164 O O . LEU A 1 271 ? -44.328 2.048 55.373 1.00 97.12 271 LEU A O 1
ATOM 2168 N N . VAL A 1 272 ? -42.988 3.261 54.028 1.00 96.19 272 VAL A N 1
ATOM 2169 C CA . VAL A 1 272 ? -43.731 4.523 54.180 1.00 96.19 272 VAL A CA 1
ATOM 2170 C C . VAL A 1 272 ? -45.164 4.378 53.657 1.00 96.19 272 VAL A C 1
ATOM 2172 O O . VAL A 1 272 ? -46.112 4.692 54.368 1.00 96.19 272 VAL A O 1
ATOM 2175 N N . ARG A 1 273 ? -45.356 3.817 52.450 1.00 95.19 273 ARG A N 1
ATOM 2176 C CA . ARG A 1 273 ? -46.703 3.579 51.883 1.00 95.19 273 ARG A CA 1
ATOM 2177 C C . ARG A 1 273 ? -47.563 2.632 52.720 1.00 95.19 273 ARG A C 1
ATOM 2179 O O . ARG A 1 273 ? -48.778 2.771 52.717 1.00 95.19 273 ARG A O 1
ATOM 2186 N N . ALA A 1 274 ? -46.949 1.678 53.414 1.00 96.62 274 ALA A N 1
ATOM 2187 C CA . ALA A 1 274 ? -47.647 0.763 54.311 1.00 96.62 274 ALA A CA 1
ATOM 2188 C C . ALA A 1 274 ? -48.012 1.399 55.669 1.00 96.62 274 ALA A C 1
ATOM 2190 O O . ALA A 1 274 ? -48.609 0.724 56.502 1.00 96.62 274 ALA A O 1
ATOM 2191 N N . GLY A 1 275 ? -47.628 2.658 55.922 1.00 94.25 275 GLY A N 1
ATOM 2192 C CA . GLY A 1 275 ? -47.826 3.326 57.211 1.00 94.25 275 GLY A CA 1
ATOM 2193 C C . GLY A 1 275 ? -46.926 2.793 58.331 1.00 94.25 275 GLY A C 1
ATOM 2194 O O . GLY A 1 275 ? -47.119 3.150 59.488 1.00 94.25 275 GLY A O 1
ATOM 2195 N N . ALA A 1 276 ? -45.941 1.948 58.002 1.00 93.38 276 ALA A N 1
ATOM 2196 C CA . ALA A 1 276 ? -45.007 1.379 58.975 1.00 93.38 276 ALA A CA 1
ATOM 2197 C C . ALA A 1 276 ? -43.980 2.409 59.472 1.00 93.38 276 ALA A C 1
ATOM 2199 O O . ALA A 1 276 ? -43.405 2.245 60.543 1.00 93.38 276 ALA A O 1
ATOM 2200 N N . ILE A 1 277 ? -43.743 3.462 58.686 1.00 91.62 277 ILE A N 1
ATOM 2201 C CA . ILE A 1 277 ? -42.897 4.600 59.042 1.00 91.62 277 ILE A CA 1
ATOM 2202 C C . ILE A 1 277 ? -43.755 5.850 58.862 1.00 91.62 277 ILE A C 1
ATOM 2204 O O . ILE A 1 277 ? -44.142 6.167 57.735 1.00 91.62 277 ILE A O 1
ATOM 2208 N N . LYS A 1 278 ? -44.071 6.541 59.964 1.00 89.44 278 LYS A N 1
ATOM 2209 C CA . LYS A 1 278 ? -44.639 7.892 59.909 1.00 89.44 278 LYS A CA 1
ATOM 2210 C C . LYS A 1 278 ? -43.512 8.851 59.548 1.00 89.44 278 LYS A C 1
ATOM 2212 O O . LYS A 1 278 ? -42.517 8.923 60.258 1.00 89.44 278 LYS A O 1
ATOM 2217 N N . VAL A 1 279 ? -43.662 9.539 58.423 1.00 86.38 279 VAL A N 1
ATOM 2218 C CA . VAL A 1 279 ? -42.853 10.718 58.123 1.00 86.38 279 VAL A CA 1
ATOM 2219 C C . VAL A 1 279 ? -43.517 11.848 58.897 1.00 86.38 279 VAL A C 1
ATOM 2221 O O . VAL A 1 279 ? -44.631 12.241 58.559 1.00 86.38 279 VAL A O 1
ATOM 2224 N N . GLU A 1 280 ? -42.911 12.260 60.007 1.00 85.94 280 GLU A N 1
ATOM 2225 C CA . GLU A 1 280 ? -43.305 13.491 60.687 1.00 85.94 280 GLU A CA 1
ATOM 2226 C C . GLU A 1 280 ? -42.861 14.641 59.779 1.00 85.94 280 GLU A C 1
ATOM 2228 O O . GLU A 1 280 ? -41.669 14.884 59.599 1.00 85.94 280 GLU A O 1
ATOM 2233 N N . ASP A 1 281 ? -43.823 15.258 59.091 1.00 79.12 281 ASP A N 1
ATOM 2234 C CA . ASP A 1 281 ? -43.594 16.535 58.425 1.00 79.12 281 ASP A CA 1
ATOM 2235 C C . ASP A 1 281 ? -43.468 17.582 59.535 1.00 79.12 281 ASP A C 1
ATOM 2237 O O . ASP A 1 281 ? -44.476 18.057 60.058 1.00 79.12 281 ASP A O 1
ATOM 2241 N N . ASP A 1 282 ? -42.234 17.944 59.889 1.00 78.06 282 ASP A N 1
ATOM 2242 C CA . ASP A 1 282 ? -41.913 19.091 60.752 1.00 78.06 282 ASP A CA 1
ATOM 2243 C C . ASP A 1 282 ? -42.192 20.421 60.015 1.00 78.06 282 ASP A C 1
ATOM 2245 O O . ASP A 1 282 ? -41.342 21.305 59.910 1.00 78.06 282 ASP A O 1
ATOM 2249 N N . SER A 1 283 ? -43.391 20.560 59.447 1.00 71.88 283 SER A N 1
ATOM 2250 C CA . SER A 1 283 ? -43.887 21.774 58.798 1.00 71.88 283 SER A CA 1
ATOM 2251 C C . SER A 1 283 ? -44.710 22.617 59.782 1.00 71.88 283 SER A C 1
ATOM 2253 O O . SER A 1 283 ? -45.795 23.082 59.439 1.00 71.88 283 SER A O 1
ATOM 2255 N N . ASP A 1 284 ? -44.196 22.825 60.993 1.00 64.38 284 ASP A N 1
ATOM 2256 C CA . ASP A 1 284 ? -44.641 23.905 61.880 1.00 64.38 284 ASP A CA 1
ATOM 2257 C C .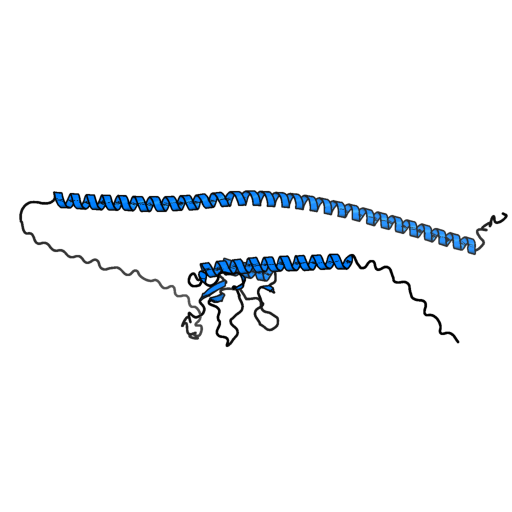 ASP A 1 284 ? -43.563 25.000 61.864 1.00 64.38 284 ASP A C 1
ATOM 2259 O O . ASP A 1 284 ? -42.669 25.053 62.712 1.00 64.38 284 ASP A O 1
ATOM 2263 N N . GLY A 1 285 ? -43.622 25.848 60.833 1.00 62.81 285 GLY A N 1
ATOM 2264 C CA . GLY A 1 285 ? -42.767 27.020 60.638 1.00 62.81 285 GLY A CA 1
ATOM 2265 C C . GLY A 1 285 ? -43.446 28.069 59.775 1.00 62.81 285 GLY A C 1
ATOM 2266 O O . GLY A 1 285 ? -43.759 27.742 58.609 1.00 62.81 285 GLY A O 1
#

Secondary structure (DSSP, 8-state):
-PPP----PPPP---THHHHHHHHHHHHHHHHHHHHHHHHHHHHHHHHHHHH-GGGTTT--SGGG---PPPPTTS----SEEEEE-TT----B-TTSPBPPGGG--HHHHHHHHHHHHTTSEEEEETT-------------------------PPPP---------------HHHHHHHHHHHHHHHHHHHHHHHHHHHHHHHHHHHHHHHHHHHHHHHHHHHHHHHHHHHHHHHHHHHHHHHHHHHHHHHHHHHHHHHHHHHHHHHHHHHHHTTSS--------